Protein AF-A0A955YVK2-F1 (afdb_monomer)

Secondary structure (DSSP, 8-state):
-PPP--PPPHHHHHHHHHHSSHHHHHHHHHHHHHHHS--TTTHHHHHHHHHHHHHHHHHHHHHHTS--S---THHHHHHHHHHHHHHHHS-THHHH---HHHHHHHHHHGGGGGHHHHHHHHHHHHHHHT-HHHHHHHHHHHHHHHHHHHHHHHHHHHTTPPPS-TT-S---HHHHHHHHHHHHH-GGGGS--GGGG--

Foldseek 3Di:
DDDPPDDDDVVLVVVVVVCVDPVVVVVLVVLLVVQLDCPPPCNVVCLVVSLVSLVVNLVSLVVVVPCPPDDDVVSVVLSVLSVLLSVLSPCCCVPPVDDPVVNNVSSVSSCVNCVVVVPVVVVVVCVVCVPVVNVVVVVVVVVVLLVQLLVQLVVCVVVVPDDPDPPDPDDDSVNSSVVSSVCSVDPVVVDPPPVVPDD

pLDDT: mean 71.24, std 11.78, range [40.91, 95.06]

Solvent-accessible surface area (backbone atoms only — not comparable to full-atom values): 11846 Å² total; per-residue (Å²): 137,80,79,80,82,78,68,76,57,70,68,58,54,53,51,48,57,53,56,72,29,69,64,47,49,51,50,50,49,52,50,47,54,62,71,61,52,87,53,90,78,54,59,82,75,48,42,66,59,54,48,47,54,49,48,50,54,51,50,52,48,60,66,66,64,55,88,64,93,76,80,59,81,61,61,60,54,52,51,52,41,50,49,51,30,55,56,46,59,53,72,53,68,85,77,65,75,72,61,73,68,60,54,52,51,37,50,53,44,40,57,53,54,50,48,64,66,42,47,64,54,45,51,54,48,45,62,60,56,64,35,63,70,60,42,51,53,50,50,52,52,53,48,52,52,51,50,51,12,46,53,48,20,50,51,35,59,75,68,66,55,77,73,91,57,91,88,58,95,74,78,48,70,66,54,40,28,53,49,37,38,51,58,73,69,42,70,72,79,76,54,78,68,75,78,80,74,68,134

Mean predicted aligned error: 14.65 Å

Sequence (199 aa):
MGSPRTGPPPVLAHLGTLIEGRAFTMLLAGVVILSVLPLGGTETEFWPVFAGIFLFDVVIRFLTLRPRAERTGGDFAFLLIDLAALISFLPVDRWLGFGHAFFVVLRLTRLLVLARFAKDIAKDFYMVVTRREQVQQFALVSAAVAFLAFVSAVILAELGLRHPDPEDPSSDFWDRLWWAFRQLESADNLVPRLDDMNP

Radius of gyration: 26.41 Å; Cα contacts (8 Å, |Δi|>4): 84; chains: 1; bounding box: 90×44×63 Å

Nearest PDB structures (foldseek):
  7sip-assembly1_A  TM=5.182E-01  e=1.047E-01  Drosophila melanogaster
  7eeb-assembly1_B  TM=5.315E-01  e=1.571E-01  Mus musculus
  8vch-assembly1_D  TM=5.013E-01  e=1.829E-01  Rattus norvegicus
  7sx3-assembly1_A  TM=6.214E-01  e=1.794E+00  Homo sapiens
  7eeb-assembly1_C  TM=4.804E-01  e=5.584E-01  Mus musculus

Structure (mmCIF, N/CA/C/O backbone):
data_AF-A0A955YVK2-F1
#
_entry.id   AF-A0A955YVK2-F1
#
loop_
_atom_site.group_PDB
_atom_site.id
_atom_site.type_symbol
_atom_site.label_atom_id
_atom_site.label_alt_id
_atom_site.label_comp_id
_atom_site.label_asym_id
_atom_site.label_entity_id
_atom_site.label_seq_id
_atom_site.pdbx_PDB_ins_code
_atom_site.Cartn_x
_atom_site.Cartn_y
_atom_site.Cartn_z
_atom_site.occupancy
_atom_site.B_iso_or_equiv
_atom_site.auth_seq_id
_atom_site.auth_comp_id
_atom_site.auth_asym_id
_atom_site.auth_atom_id
_atom_site.pdbx_PDB_model_num
ATOM 1 N N . MET A 1 1 ? -49.540 -8.051 18.450 1.00 40.91 1 MET A N 1
ATOM 2 C CA . MET A 1 1 ? -48.419 -8.377 19.360 1.00 40.91 1 MET A CA 1
ATOM 3 C C . MET A 1 1 ? -47.119 -7.996 18.670 1.00 40.91 1 MET A C 1
ATOM 5 O O . MET A 1 1 ? -46.661 -8.729 17.808 1.00 40.91 1 MET A O 1
ATOM 9 N N . GLY A 1 2 ? -46.596 -6.799 18.946 1.00 48.84 2 GLY A N 1
ATOM 10 C CA . GLY A 1 2 ? -45.318 -6.342 18.398 1.00 48.84 2 GLY A CA 1
ATOM 11 C C . GLY A 1 2 ? -44.195 -6.721 19.354 1.00 48.84 2 GLY A C 1
ATOM 12 O O . GLY A 1 2 ? -44.206 -6.273 20.497 1.00 48.84 2 GLY A O 1
ATOM 13 N N . SER A 1 3 ? -43.260 -7.562 18.914 1.00 51.31 3 SER A N 1
ATOM 14 C CA . SER A 1 3 ? -42.062 -7.869 19.696 1.00 51.31 3 SER A CA 1
ATOM 15 C C . SER A 1 3 ? -41.287 -6.581 19.993 1.00 51.31 3 SER A C 1
ATOM 17 O O . SER A 1 3 ? -41.050 -5.796 19.067 1.00 51.31 3 SER A O 1
ATOM 19 N N . PRO A 1 4 ? -40.854 -6.350 21.244 1.00 54.06 4 PRO A N 1
ATOM 20 C CA . PRO A 1 4 ? -39.991 -5.225 21.554 1.00 54.06 4 PRO A CA 1
ATOM 21 C C . PRO A 1 4 ? -38.662 -5.436 20.825 1.00 54.06 4 PRO A C 1
ATOM 23 O O . PRO A 1 4 ? -37.949 -6.411 21.062 1.00 54.06 4 PRO A O 1
ATOM 26 N N . ARG A 1 5 ? -38.330 -4.525 19.904 1.00 53.78 5 ARG A N 1
ATOM 27 C CA . ARG A 1 5 ? -36.981 -4.412 19.346 1.00 53.78 5 ARG A CA 1
ATOM 28 C C . ARG A 1 5 ? -36.066 -3.987 20.489 1.00 53.78 5 ARG A C 1
ATOM 30 O O . ARG A 1 5 ? -35.925 -2.801 20.763 1.00 53.78 5 ARG A O 1
ATOM 37 N N . THR A 1 6 ? -35.493 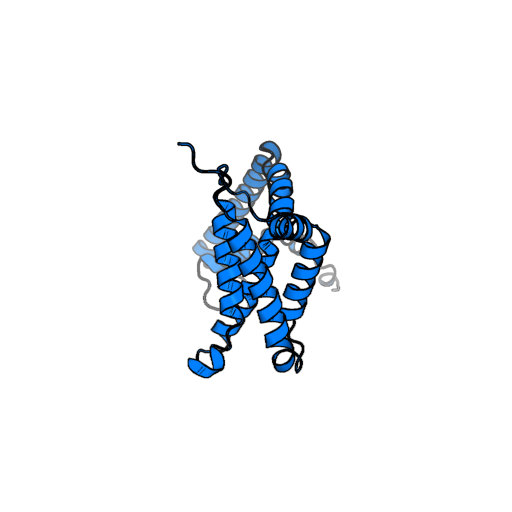-4.956 21.194 1.00 58.03 6 THR A N 1
ATOM 38 C CA . THR A 1 6 ? -34.478 -4.700 22.213 1.00 58.03 6 THR A CA 1
ATOM 39 C C . THR A 1 6 ? -33.269 -4.098 21.507 1.00 58.03 6 THR A C 1
ATOM 41 O O . THR A 1 6 ? -32.532 -4.801 20.809 1.00 58.03 6 THR A O 1
ATOM 44 N N . GLY A 1 7 ? -33.108 -2.780 21.637 1.00 55.16 7 GLY A N 1
ATOM 45 C CA . GLY A 1 7 ? -31.868 -2.103 21.282 1.00 55.16 7 GLY A CA 1
ATOM 46 C C . GLY A 1 7 ? -30.691 -2.729 22.038 1.00 55.16 7 GLY A C 1
ATOM 47 O O . GLY A 1 7 ? -30.901 -3.403 23.053 1.00 55.16 7 GLY A O 1
ATOM 48 N N . PRO A 1 8 ? -29.456 -2.568 21.541 1.00 53.84 8 PRO A N 1
ATOM 49 C CA . PRO A 1 8 ? -28.291 -3.058 22.260 1.00 53.84 8 PRO A CA 1
ATOM 50 C C . PRO A 1 8 ? -28.280 -2.472 23.685 1.00 53.84 8 PRO A C 1
ATOM 52 O O . PRO A 1 8 ? -28.651 -1.307 23.856 1.00 53.84 8 PRO A O 1
ATOM 55 N N . PRO A 1 9 ? -27.893 -3.251 24.713 1.00 65.50 9 PRO A N 1
ATOM 56 C CA . PRO A 1 9 ? -27.752 -2.739 26.070 1.00 65.50 9 PRO A CA 1
ATOM 57 C C . PRO A 1 9 ? -26.885 -1.467 26.082 1.00 65.50 9 PRO A C 1
ATOM 59 O O . PRO A 1 9 ? -25.924 -1.382 25.314 1.00 65.50 9 PRO A O 1
ATOM 62 N N . PRO A 1 10 ? -27.188 -0.486 26.951 1.00 67.44 10 PRO A N 1
ATOM 63 C CA . PRO A 1 10 ? -26.559 0.841 26.937 1.00 67.44 10 PRO A CA 1
ATOM 64 C C . PRO A 1 10 ? -25.027 0.790 27.043 1.00 67.44 10 PRO A C 1
ATOM 66 O O . PRO A 1 10 ? -24.332 1.626 26.473 1.00 67.44 10 PRO A O 1
ATOM 69 N N . VAL A 1 11 ? -24.496 -0.254 27.684 1.00 66.25 11 VAL A N 1
ATOM 70 C CA . VAL A 1 11 ? -23.056 -0.527 27.789 1.00 66.25 11 VAL A CA 1
ATOM 71 C C . VAL A 1 11 ? -22.418 -0.801 26.419 1.00 66.25 11 VAL A C 1
ATOM 73 O O . VAL A 1 11 ? -21.341 -0.288 26.133 1.00 66.25 11 VAL A O 1
ATOM 76 N N . LEU A 1 12 ? -23.092 -1.542 25.531 1.00 58.75 12 LEU A N 1
ATOM 77 C CA . LEU A 1 12 ? -22.599 -1.804 24.172 1.00 58.75 12 LEU A CA 1
ATOM 78 C C . LEU A 1 12 ? -22.663 -0.554 23.288 1.00 58.75 12 LEU A C 1
ATOM 80 O O . LEU A 1 12 ? -21.811 -0.379 22.422 1.00 58.75 12 LEU A O 1
ATOM 84 N N . ALA A 1 13 ? -23.636 0.330 23.521 1.00 61.19 13 ALA A N 1
ATOM 85 C CA . ALA A 1 13 ? -23.718 1.605 22.813 1.00 61.19 13 ALA A CA 1
ATOM 86 C C . ALA A 1 13 ? -22.566 2.547 23.209 1.00 61.19 13 ALA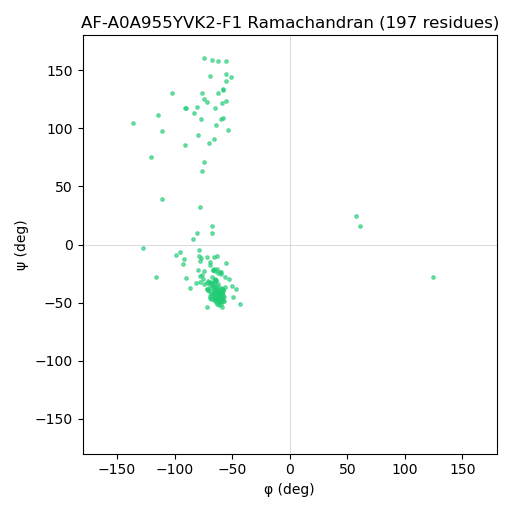 A C 1
ATOM 88 O O . ALA A 1 13 ? -21.940 3.135 22.333 1.00 61.19 13 ALA A O 1
ATOM 89 N N . HIS A 1 14 ? -22.229 2.634 24.502 1.00 64.25 14 HIS A N 1
ATOM 90 C CA . HIS A 1 14 ? -21.066 3.402 24.972 1.00 64.25 14 HIS A CA 1
ATOM 91 C C . HIS A 1 14 ? -19.730 2.832 24.475 1.00 64.25 14 HIS A C 1
ATOM 93 O O . HIS A 1 14 ? -18.854 3.588 24.052 1.00 64.25 14 HIS A O 1
ATOM 99 N N . LEU A 1 15 ? -19.578 1.504 24.467 1.00 59.66 15 LEU A N 1
ATOM 100 C CA . LEU A 1 15 ? -18.387 0.854 23.910 1.00 59.66 15 LEU A CA 1
ATOM 101 C C . LEU A 1 15 ? -18.256 1.094 22.400 1.00 59.66 15 LEU A C 1
ATOM 103 O O . LEU A 1 15 ? -17.157 1.369 21.926 1.00 59.66 15 LEU A O 1
ATOM 107 N N . GLY A 1 16 ? -19.370 1.075 21.661 1.00 58.81 16 GLY A N 1
ATOM 108 C CA . GLY A 1 16 ? -19.395 1.439 20.242 1.00 58.81 16 GLY A CA 1
ATOM 109 C C . GLY A 1 16 ? -18.901 2.867 19.999 1.00 58.81 16 GLY A C 1
ATOM 110 O O . GLY A 1 16 ? -18.018 3.071 19.171 1.00 58.81 16 GLY A O 1
ATOM 111 N N . THR A 1 17 ? -19.374 3.836 20.791 1.00 61.97 17 THR A N 1
ATOM 112 C CA . THR A 1 17 ? -18.938 5.239 20.666 1.00 61.97 17 THR A CA 1
ATOM 113 C C . THR A 1 17 ? -17.475 5.465 21.055 1.00 61.97 17 THR A C 1
ATOM 115 O O . THR A 1 17 ? -16.812 6.321 20.474 1.00 61.97 17 THR A O 1
ATOM 118 N N . LEU A 1 18 ? -16.939 4.694 22.010 1.00 61.41 18 LEU A N 1
ATOM 119 C CA . LEU A 1 18 ? -15.520 4.763 22.385 1.00 61.41 18 LEU A CA 1
ATOM 120 C C . LEU A 1 18 ? -14.608 4.226 21.272 1.00 61.41 18 LEU A C 1
ATOM 122 O O . LEU A 1 18 ? -13.530 4.772 21.044 1.00 61.41 18 LEU A O 1
ATOM 126 N N . ILE A 1 19 ? -15.056 3.194 20.555 1.00 60.12 19 ILE A N 1
ATOM 127 C CA . ILE A 1 19 ? -14.315 2.571 19.448 1.00 60.12 19 ILE A CA 1
ATOM 128 C C . ILE A 1 19 ? -14.397 3.392 18.161 1.00 60.12 19 ILE A C 1
ATOM 130 O O . ILE A 1 19 ? -13.425 3.450 17.411 1.00 60.12 19 ILE A O 1
ATOM 134 N N . GLU A 1 20 ? -15.510 4.088 17.925 1.00 62.97 20 GLU A N 1
ATOM 135 C CA . GLU A 1 20 ? -15.616 5.090 16.854 1.00 62.97 20 GLU A CA 1
ATOM 136 C C . GLU A 1 20 ? -14.708 6.312 17.093 1.00 62.97 20 GLU A C 1
ATOM 138 O O . GLU A 1 20 ? -14.481 7.118 16.189 1.00 62.97 20 GLU A O 1
ATOM 143 N N . GLY A 1 21 ? -14.127 6.437 18.290 1.00 65.56 21 GLY A N 1
ATOM 144 C CA . GLY A 1 21 ? -13.172 7.478 18.624 1.00 65.56 21 GLY A CA 1
ATOM 145 C C . GLY A 1 21 ? -11.893 7.409 17.784 1.00 65.56 21 GLY A C 1
ATOM 146 O O . GLY A 1 21 ? -11.193 6.392 17.724 1.00 65.56 21 GLY A O 1
ATOM 147 N N . ARG A 1 22 ? -11.505 8.559 17.218 1.00 65.81 22 ARG A N 1
ATOM 148 C CA . ARG A 1 22 ? -10.228 8.753 16.502 1.00 65.81 22 ARG A CA 1
ATOM 149 C C . ARG A 1 22 ? -9.012 8.326 17.340 1.00 65.81 22 ARG A C 1
ATOM 151 O O . ARG A 1 22 ? -8.025 7.859 16.784 1.00 65.81 22 ARG A O 1
ATOM 158 N N . ALA A 1 23 ? -9.109 8.427 18.667 1.00 71.56 23 ALA A N 1
ATOM 159 C CA . ALA A 1 23 ? -8.077 8.006 19.614 1.00 71.56 23 ALA A CA 1
ATOM 160 C C . ALA A 1 23 ? -7.890 6.479 19.677 1.00 71.56 23 ALA A C 1
ATOM 162 O O . ALA A 1 23 ? -6.759 6.009 19.607 1.00 71.56 23 ALA A O 1
ATOM 163 N N . PHE A 1 24 ? -8.977 5.701 19.756 1.00 71.06 24 PHE A N 1
ATOM 164 C CA . PHE A 1 24 ? -8.905 4.233 19.736 1.00 71.06 24 PHE A CA 1
ATOM 165 C C . PHE A 1 24 ? -8.340 3.737 18.405 1.00 71.06 24 PHE A C 1
ATOM 167 O O . PHE A 1 24 ? -7.482 2.862 18.355 1.00 71.06 24 PHE A O 1
ATOM 174 N N . THR A 1 25 ? -8.769 4.391 17.329 1.00 70.44 25 THR A N 1
ATOM 175 C CA . THR A 1 25 ? -8.268 4.173 15.976 1.00 70.44 25 THR A CA 1
ATOM 176 C C . THR A 1 25 ? -6.750 4.433 15.931 1.00 70.44 25 THR A C 1
ATOM 178 O O . THR A 1 25 ? -5.987 3.535 15.591 1.00 70.44 25 THR A O 1
ATOM 181 N N . MET A 1 26 ? -6.253 5.593 16.376 1.00 75.06 26 MET A N 1
ATOM 182 C CA . MET A 1 26 ? -4.803 5.869 16.446 1.00 75.06 26 MET A CA 1
ATOM 183 C C . MET A 1 26 ? -4.024 4.871 17.315 1.00 75.06 26 MET A C 1
ATOM 185 O O . MET A 1 26 ? -2.924 4.468 16.940 1.00 75.06 26 MET A O 1
ATOM 189 N N . LEU A 1 27 ? -4.595 4.446 18.445 1.00 80.06 27 LEU A N 1
ATOM 190 C CA . LEU A 1 27 ? -3.993 3.437 19.316 1.00 80.06 27 LEU A CA 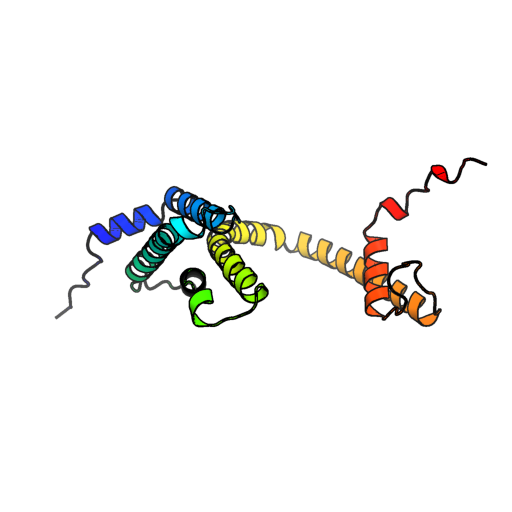1
ATOM 191 C C . LEU A 1 27 ? -3.859 2.097 18.585 1.00 80.06 27 LEU A C 1
ATOM 193 O O . LEU A 1 27 ? -2.781 1.509 18.594 1.00 80.06 27 LEU A O 1
ATOM 197 N N . LEU A 1 28 ? -4.913 1.652 17.895 1.00 74.62 28 LEU A N 1
ATOM 198 C CA . LEU A 1 28 ? -4.893 0.428 17.097 1.00 74.62 28 LEU A CA 1
ATOM 199 C C . LEU A 1 28 ? -3.839 0.509 15.986 1.00 74.62 28 LEU A C 1
ATOM 201 O O . LEU A 1 28 ? -3.072 -0.433 15.823 1.00 74.62 28 LEU A O 1
ATOM 205 N N . ALA A 1 29 ? -3.739 1.636 15.271 1.00 76.69 29 ALA A N 1
ATOM 206 C CA . ALA A 1 29 ? -2.686 1.840 14.272 1.00 76.69 29 ALA A CA 1
ATOM 207 C C . ALA A 1 29 ? -1.283 1.739 14.882 1.00 76.69 29 ALA A C 1
ATOM 209 O O . ALA A 1 29 ? -0.429 1.049 14.329 1.00 76.69 29 ALA A O 1
ATOM 210 N N . GLY A 1 30 ? -1.054 2.379 16.033 1.00 80.38 30 GLY A N 1
ATOM 211 C CA . GLY A 1 30 ? 0.212 2.278 16.759 1.00 80.38 30 GLY A CA 1
ATOM 212 C C . GLY A 1 30 ? 0.544 0.835 17.139 1.00 80.38 30 GLY A C 1
ATOM 213 O O . GLY A 1 30 ? 1.669 0.387 16.934 1.00 80.38 30 GLY A O 1
ATOM 214 N N . VAL A 1 31 ? -0.454 0.079 17.603 1.00 79.56 31 VAL A N 1
ATOM 215 C CA . VAL A 1 31 ? -0.326 -1.350 17.919 1.00 79.56 31 VAL A CA 1
ATOM 216 C C . VAL A 1 31 ? -0.014 -2.184 16.673 1.00 79.56 31 VAL A C 1
ATOM 218 O O . VAL A 1 31 ? 0.861 -3.044 16.731 1.00 79.56 31 VAL A O 1
ATOM 221 N N . VAL A 1 32 ? -0.671 -1.925 15.535 1.00 76.25 32 VAL A N 1
ATOM 222 C CA . VAL A 1 32 ? -0.391 -2.619 14.265 1.00 76.25 32 VAL A CA 1
ATOM 223 C C . VAL A 1 32 ? 1.050 -2.371 13.825 1.00 76.25 32 VAL A C 1
ATOM 225 O O . VAL A 1 32 ? 1.766 -3.318 13.512 1.00 76.25 32 VAL A O 1
ATOM 228 N N . ILE A 1 33 ? 1.488 -1.108 13.827 1.00 78.00 33 ILE A N 1
ATOM 229 C CA . ILE A 1 33 ? 2.845 -0.714 13.426 1.00 78.00 33 ILE A CA 1
ATOM 230 C C . ILE A 1 33 ? 3.874 -1.399 14.326 1.00 78.00 33 ILE A C 1
ATOM 232 O O . ILE A 1 33 ? 4.80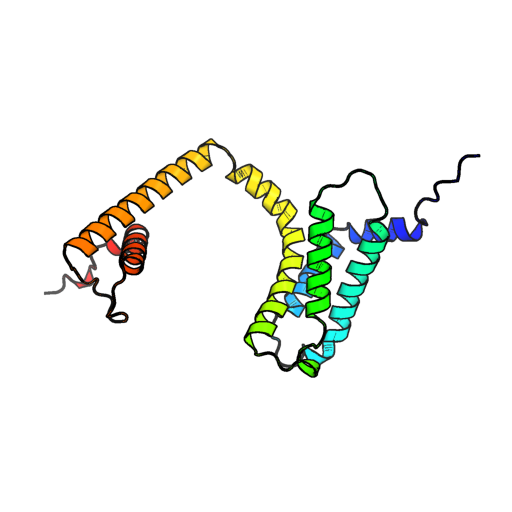7 -2.035 13.833 1.00 78.00 33 ILE A O 1
ATOM 236 N N . LEU A 1 34 ? 3.667 -1.329 15.642 1.00 76.94 34 LEU A N 1
ATOM 237 C CA . LEU A 1 34 ? 4.552 -1.948 16.622 1.00 76.94 34 LEU A CA 1
ATOM 238 C C . LEU A 1 34 ? 4.556 -3.482 16.513 1.00 76.94 34 LEU A C 1
ATOM 240 O O . LEU A 1 34 ? 5.583 -4.106 16.748 1.00 76.94 34 LEU A O 1
ATOM 244 N N . SER A 1 35 ? 3.446 -4.087 16.084 1.00 71.44 35 SER A N 1
ATOM 245 C CA . SER A 1 35 ? 3.348 -5.526 15.829 1.00 71.44 35 SER A CA 1
ATOM 246 C C . SER A 1 35 ? 4.053 -5.988 14.545 1.00 71.44 35 SER A C 1
ATOM 248 O O . SER A 1 35 ? 4.327 -7.186 14.418 1.00 71.44 35 SER A O 1
ATOM 250 N N . VAL A 1 36 ? 4.280 -5.104 13.571 1.00 71.38 36 VAL A N 1
ATOM 251 C CA . VAL A 1 36 ? 4.946 -5.439 12.297 1.00 71.38 36 VAL A CA 1
ATOM 252 C C . VAL A 1 36 ? 6.460 -5.244 12.387 1.00 71.38 36 VAL A C 1
ATOM 254 O O . VAL A 1 36 ? 7.207 -5.944 11.697 1.00 71.38 36 VAL A O 1
ATOM 257 N N . LEU A 1 37 ? 6.910 -4.321 13.239 1.00 72.88 37 LEU A N 1
ATOM 258 C CA . LEU A 1 37 ? 8.320 -4.020 13.460 1.00 72.88 37 LEU A CA 1
ATOM 259 C C . LEU A 1 37 ? 9.090 -5.266 13.944 1.00 72.88 37 LEU A C 1
ATOM 261 O O . LEU A 1 37 ? 8.754 -5.799 15.002 1.00 72.88 37 LEU A O 1
ATOM 265 N N . PRO A 1 38 ? 10.142 -5.704 13.218 1.00 66.25 38 PRO A N 1
ATOM 266 C CA . PRO A 1 38 ? 10.998 -6.815 13.621 1.00 66.25 38 PRO A CA 1
ATOM 267 C C . PRO A 1 38 ? 11.929 -6.390 14.762 1.00 66.25 38 PRO A C 1
ATOM 269 O O . PRO A 1 38 ? 13.133 -6.210 14.588 1.00 66.25 38 PRO A O 1
ATOM 272 N N . LEU A 1 39 ? 11.359 -6.190 15.949 1.00 64.69 39 LEU A N 1
ATOM 273 C CA . LEU A 1 39 ? 12.104 -5.946 17.176 1.00 64.69 39 LEU A CA 1
ATOM 274 C C . LEU A 1 39 ? 12.604 -7.303 17.675 1.00 64.69 39 LEU A C 1
ATOM 276 O O . LEU A 1 39 ? 11.872 -8.060 18.314 1.00 64.69 39 LEU A O 1
ATOM 280 N N . GLY A 1 40 ? 13.836 -7.648 17.298 1.00 53.28 40 GLY A N 1
ATOM 281 C CA . GLY A 1 40 ? 14.469 -8.923 17.634 1.00 53.28 40 GLY A CA 1
ATOM 282 C C . GLY A 1 40 ? 14.441 -9.198 19.141 1.00 53.28 40 GLY A C 1
ATOM 283 O O . GLY A 1 40 ? 15.271 -8.676 19.878 1.00 53.28 40 GLY A O 1
ATOM 284 N N . GLY A 1 41 ? 13.479 -10.012 19.586 1.00 57.91 41 GLY A N 1
ATOM 285 C CA . GLY A 1 41 ? 13.339 -10.478 20.971 1.00 57.91 41 GLY A CA 1
ATOM 286 C C . GLY A 1 41 ? 11.986 -10.199 21.639 1.00 57.91 41 GLY A C 1
ATOM 287 O O . GLY A 1 41 ? 11.574 -10.987 22.481 1.00 57.91 41 GLY A O 1
ATOM 288 N N . THR A 1 42 ? 11.248 -9.155 21.249 1.00 54.38 42 THR A N 1
ATOM 289 C CA . THR A 1 42 ? 9.964 -8.789 21.892 1.00 54.38 42 THR A CA 1
ATOM 290 C C . THR A 1 42 ? 8.735 -9.407 21.224 1.00 54.38 42 THR A C 1
ATOM 292 O O . THR A 1 42 ? 7.669 -9.475 21.836 1.00 54.38 42 THR A O 1
ATOM 295 N N . GLU A 1 43 ? 8.860 -9.906 19.992 1.00 55.97 43 GLU A N 1
ATOM 296 C CA . GLU A 1 43 ? 7.728 -10.487 19.256 1.00 55.97 43 GLU A CA 1
ATOM 297 C C . GLU A 1 43 ? 7.113 -11.694 19.976 1.00 55.97 43 GLU A C 1
ATOM 299 O O . GLU A 1 43 ? 5.894 -11.809 20.027 1.00 55.97 43 GLU A O 1
ATOM 304 N N . THR A 1 44 ? 7.924 -12.568 20.575 1.00 60.28 44 THR A N 1
ATOM 305 C CA . THR A 1 44 ? 7.438 -13.810 21.200 1.00 60.28 44 THR A CA 1
ATOM 306 C C . THR A 1 44 ? 6.749 -13.573 22.546 1.00 60.28 44 THR A C 1
ATOM 308 O O . THR A 1 44 ? 5.851 -14.329 22.913 1.00 60.28 44 THR A O 1
ATOM 311 N N . GLU A 1 45 ? 7.155 -12.534 23.279 1.00 67.69 45 GLU A N 1
ATOM 312 C CA . GLU A 1 45 ? 6.660 -12.237 24.629 1.00 67.69 45 GLU A CA 1
ATOM 313 C C . GLU A 1 45 ? 5.380 -11.388 24.601 1.00 67.69 45 GLU A C 1
ATOM 315 O O . GLU A 1 45 ? 4.443 -11.647 25.356 1.00 67.69 45 GLU A O 1
ATOM 320 N N . PHE A 1 46 ? 5.284 -10.432 23.668 1.00 69.75 46 PHE A N 1
ATOM 321 C CA . PHE A 1 46 ? 4.124 -9.537 23.543 1.00 69.75 46 PHE A CA 1
ATOM 322 C C . PHE A 1 46 ? 3.077 -10.000 22.525 1.00 69.75 46 PHE A C 1
ATOM 324 O O . PHE A 1 46 ? 1.977 -9.444 22.475 1.00 69.75 46 PHE A O 1
ATOM 331 N N . TRP A 1 47 ? 3.364 -11.060 21.765 1.00 69.94 47 TRP A N 1
ATOM 332 C CA . TRP A 1 47 ? 2.408 -11.700 20.863 1.00 69.94 47 TRP A CA 1
ATOM 333 C C . TRP A 1 47 ? 0.986 -11.894 21.440 1.00 69.94 47 TRP A C 1
ATOM 335 O O . TRP A 1 47 ? 0.030 -11.474 20.779 1.00 69.94 47 TRP A O 1
ATOM 345 N N . PRO A 1 48 ? 0.793 -12.475 22.647 1.00 75.00 48 PRO A N 1
ATOM 346 C CA . PRO A 1 48 ? -0.551 -12.723 23.167 1.00 75.00 48 PRO A CA 1
ATOM 347 C C . PRO A 1 48 ? -1.301 -11.426 23.490 1.00 75.00 48 PRO A C 1
ATOM 349 O O . PRO A 1 48 ? -2.526 -11.384 23.388 1.00 75.00 48 PRO A O 1
ATOM 352 N N . VAL A 1 49 ? -0.579 -10.353 23.830 1.00 77.12 49 VAL A N 1
ATOM 353 C CA . VAL A 1 49 ? -1.166 -9.033 24.092 1.00 77.12 49 VAL A CA 1
ATOM 354 C C . VAL A 1 49 ? -1.711 -8.440 22.794 1.00 77.12 49 VAL A C 1
ATOM 356 O O . VAL A 1 49 ? -2.861 -8.005 22.761 1.00 77.12 49 VAL A O 1
ATOM 359 N N . PHE A 1 50 ? -0.938 -8.486 21.704 1.00 74.06 50 PHE A N 1
ATOM 360 C CA . PHE A 1 50 ? -1.400 -8.013 20.395 1.00 74.06 50 PHE A CA 1
ATOM 361 C C . PHE A 1 50 ? -2.587 -8.822 19.881 1.00 74.06 50 PHE A C 1
ATOM 363 O O . PHE A 1 50 ? -3.592 -8.238 19.478 1.00 74.06 50 PHE A O 1
ATOM 370 N N . ALA A 1 51 ? -2.508 -10.152 19.966 1.00 74.94 51 ALA A N 1
ATOM 371 C CA . ALA A 1 51 ? -3.608 -11.030 19.587 1.00 74.94 51 ALA A CA 1
ATOM 372 C C . ALA A 1 51 ? -4.875 -10.737 20.410 1.00 74.94 51 ALA A C 1
ATOM 374 O O . ALA A 1 51 ? -5.967 -10.691 19.850 1.00 74.94 51 ALA A O 1
ATOM 375 N N . GLY A 1 52 ? -4.737 -10.477 21.715 1.00 77.88 52 GLY A N 1
ATOM 376 C CA . GLY A 1 52 ? -5.847 -10.109 22.593 1.00 77.88 52 GLY A CA 1
ATOM 377 C C . GLY A 1 52 ? -6.501 -8.778 22.217 1.00 77.88 52 GLY A C 1
ATOM 378 O O . GLY A 1 52 ? -7.726 -8.705 22.138 1.00 77.88 52 GLY A O 1
ATOM 379 N N . ILE A 1 53 ? -5.704 -7.744 21.926 1.00 75.50 53 ILE A N 1
ATOM 380 C CA . ILE A 1 53 ? -6.207 -6.428 21.491 1.00 75.50 53 ILE A CA 1
ATOM 381 C C . ILE A 1 53 ? -6.962 -6.551 20.161 1.00 75.50 53 ILE A C 1
ATOM 383 O O . ILE A 1 53 ? -8.066 -6.024 20.028 1.00 75.50 53 ILE A O 1
ATOM 387 N N . PHE A 1 54 ? -6.402 -7.285 19.199 1.00 74.19 54 PHE A N 1
ATOM 388 C CA . PHE A 1 54 ? -7.041 -7.524 17.905 1.00 74.19 54 PHE A CA 1
ATOM 389 C C . PHE A 1 54 ? -8.313 -8.362 18.016 1.00 74.19 54 PHE A C 1
ATOM 391 O O . PHE A 1 54 ? -9.323 -8.032 17.399 1.00 74.19 54 PHE A O 1
ATOM 398 N N . LEU A 1 55 ? -8.295 -9.421 18.828 1.00 79.75 55 LEU A N 1
ATOM 399 C CA . LEU A 1 55 ? -9.478 -10.234 19.095 1.00 79.75 55 LEU A CA 1
ATOM 400 C C . LEU A 1 55 ? -10.586 -9.385 19.720 1.00 79.75 55 LEU A C 1
ATOM 402 O O . LEU A 1 55 ? -11.742 -9.494 19.324 1.00 79.75 55 LEU A O 1
ATOM 406 N N . PHE A 1 56 ? -10.235 -8.526 20.674 1.00 77.06 56 PHE A N 1
ATOM 407 C CA . PHE A 1 56 ? -11.179 -7.623 21.315 1.00 77.06 56 PHE A CA 1
ATOM 408 C C . PHE A 1 56 ? -11.790 -6.627 20.318 1.00 77.06 56 PHE A C 1
ATOM 410 O O . PHE A 1 56 ? -13.011 -6.473 20.304 1.00 77.06 56 PHE A O 1
ATOM 417 N N . ASP A 1 57 ? -10.985 -6.014 19.440 1.00 74.25 57 ASP A N 1
ATOM 418 C CA . ASP A 1 57 ? -11.483 -5.135 18.368 1.00 74.25 57 ASP A CA 1
ATOM 419 C C . ASP A 1 57 ? -12.436 -5.883 17.418 1.00 74.25 57 ASP A C 1
ATOM 421 O O . ASP A 1 57 ? -13.554 -5.418 17.179 1.00 74.25 57 ASP A O 1
ATOM 425 N N . VAL A 1 58 ? -12.061 -7.084 16.959 1.00 74.12 58 VAL A N 1
ATOM 426 C CA . VAL A 1 58 ? -12.901 -7.933 16.093 1.00 74.12 58 VAL A CA 1
ATOM 427 C C . VAL A 1 58 ? -14.214 -8.307 16.778 1.00 74.12 58 VAL A C 1
ATOM 429 O O . VAL A 1 58 ? -15.277 -8.197 16.167 1.00 74.12 58 VAL A O 1
ATOM 432 N N . VAL A 1 59 ? -14.170 -8.735 18.043 1.00 78.19 59 VAL A N 1
ATOM 433 C CA . VAL A 1 59 ? -15.356 -9.162 18.798 1.00 78.19 59 VAL A CA 1
ATOM 434 C C . VAL A 1 59 ? -16.295 -7.991 19.031 1.00 78.19 59 VAL A C 1
ATOM 436 O O . VAL A 1 59 ? -17.494 -8.131 18.789 1.00 78.19 59 VAL A O 1
ATOM 439 N N . ILE A 1 60 ? -15.791 -6.829 19.460 1.00 70.94 60 ILE A N 1
ATOM 440 C CA . ILE A 1 60 ? -16.678 -5.683 19.654 1.00 70.94 60 ILE A CA 1
ATOM 441 C C . ILE A 1 60 ? -17.281 -5.251 18.326 1.00 70.94 60 ILE A C 1
ATOM 443 O O . ILE A 1 60 ? -18.492 -5.051 18.279 1.00 70.94 60 ILE A O 1
ATOM 447 N N . ARG A 1 61 ? -16.496 -5.179 17.244 1.00 69.50 61 ARG A N 1
ATOM 448 C CA . ARG A 1 61 ? -17.036 -4.876 15.912 1.00 69.50 61 ARG A CA 1
ATOM 449 C C . ARG A 1 61 ? -18.112 -5.865 15.509 1.00 69.50 61 ARG A C 1
ATOM 451 O O . ARG A 1 61 ? -19.194 -5.452 15.115 1.00 69.50 61 ARG A O 1
ATOM 458 N N . PHE A 1 62 ? -17.859 -7.161 15.646 1.00 73.38 62 PHE A N 1
ATOM 459 C CA . PHE A 1 62 ? -18.837 -8.195 15.328 1.00 73.38 62 PHE A CA 1
ATOM 460 C C . PHE A 1 62 ? -20.137 -8.035 16.137 1.00 73.38 62 PHE A C 1
ATOM 462 O O . PHE A 1 62 ? -21.232 -8.210 15.600 1.00 73.38 62 PHE A O 1
ATOM 469 N N . LEU A 1 63 ? -20.036 -7.647 17.412 1.00 71.25 63 LEU A N 1
ATOM 470 C CA . LEU A 1 63 ? -21.188 -7.394 18.281 1.00 71.25 63 LEU A CA 1
ATOM 471 C C . LEU A 1 63 ? -21.918 -6.078 17.957 1.00 71.25 63 LEU A C 1
ATOM 473 O O . LEU A 1 63 ? -23.145 -6.023 18.084 1.00 71.25 63 LEU A O 1
ATOM 477 N N . THR A 1 64 ? -21.205 -5.032 17.527 1.00 66.38 64 THR A N 1
ATOM 478 C CA . THR A 1 64 ? -21.795 -3.750 17.102 1.00 66.38 64 THR A CA 1
ATOM 479 C C . THR A 1 64 ? -22.354 -3.800 15.679 1.00 66.38 64 THR A C 1
ATOM 481 O O . THR A 1 64 ? -23.291 -3.066 15.377 1.00 66.38 64 THR A O 1
ATOM 484 N N . LEU A 1 65 ? -21.897 -4.742 14.847 1.00 64.88 65 LEU A N 1
ATOM 485 C CA . LEU A 1 65 ? -22.366 -5.036 13.483 1.00 64.88 65 LEU A CA 1
ATOM 486 C C . LEU A 1 65 ? -23.796 -5.609 13.394 1.00 64.88 65 LEU A C 1
ATOM 488 O O . LEU A 1 65 ? -24.234 -6.036 12.320 1.00 64.88 65 LEU A O 1
ATOM 492 N N . ARG A 1 66 ? -24.569 -5.608 14.489 1.00 56.22 66 ARG A N 1
ATOM 493 C CA . ARG A 1 66 ? -26.003 -5.938 14.444 1.00 56.22 66 ARG A CA 1
ATOM 494 C C . ARG A 1 66 ? -26.741 -5.033 13.443 1.00 56.22 66 ARG A C 1
ATOM 496 O O . ARG A 1 66 ? -26.368 -3.877 13.271 1.00 56.22 66 ARG A O 1
ATOM 503 N N . PRO A 1 67 ? -27.791 -5.550 12.775 1.00 50.38 67 PRO A N 1
ATOM 504 C CA . PRO A 1 67 ? -28.232 -5.088 11.462 1.00 50.38 67 PRO A CA 1
ATOM 505 C C . PRO A 1 67 ? -28.850 -3.691 11.530 1.00 50.38 67 PRO A C 1
ATOM 507 O O . PRO A 1 67 ? -30.064 -3.529 11.654 1.00 50.38 67 PRO A O 1
ATOM 510 N N . ARG A 1 68 ? -28.008 -2.663 11.427 1.00 47.62 68 ARG A N 1
ATOM 511 C CA . ARG A 1 68 ? -28.434 -1.319 11.059 1.00 47.62 68 ARG A CA 1
ATOM 512 C C . ARG A 1 68 ? -28.565 -1.324 9.538 1.00 47.62 68 ARG A C 1
ATOM 514 O O . ARG A 1 68 ? -27.629 -1.668 8.826 1.00 47.62 68 ARG A O 1
ATOM 521 N N . ALA A 1 69 ? -29.779 -1.075 9.064 1.00 44.84 69 ALA A N 1
ATOM 522 C CA . ALA A 1 69 ? -30.287 -1.395 7.730 1.00 44.84 69 ALA A CA 1
ATOM 523 C C . ALA A 1 69 ? -29.657 -0.619 6.550 1.00 44.84 69 ALA A C 1
ATOM 525 O O . ALA A 1 69 ? -30.193 -0.652 5.449 1.00 44.84 69 ALA A O 1
ATOM 526 N N . GLU A 1 70 ? -28.515 0.034 6.743 1.00 46.75 70 GLU A N 1
ATOM 527 C CA . GLU A 1 70 ? -27.823 0.823 5.723 1.00 46.75 70 GLU A CA 1
ATOM 528 C C . GLU A 1 70 ? -26.427 0.240 5.517 1.00 46.75 70 GLU A C 1
ATOM 530 O O . GLU A 1 70 ? -25.418 0.719 6.024 1.00 46.75 70 GLU A O 1
ATOM 535 N N . ARG A 1 71 ? -26.394 -0.898 4.823 1.00 53.00 71 ARG A N 1
ATOM 536 C CA . ARG A 1 71 ? -25.155 -1.590 4.474 1.00 53.00 71 ARG A CA 1
ATOM 537 C C . ARG A 1 71 ? -24.438 -0.846 3.357 1.00 53.00 71 ARG A C 1
ATOM 539 O O . ARG A 1 71 ? -24.970 -0.729 2.256 1.00 53.00 71 ARG A O 1
ATOM 546 N N . THR A 1 72 ? -23.180 -0.496 3.595 1.00 56.09 72 THR A N 1
ATOM 547 C CA . THR A 1 72 ? -22.214 -0.247 2.520 1.00 56.09 72 THR A CA 1
ATOM 548 C C . THR A 1 72 ? -21.324 -1.487 2.426 1.00 56.09 72 THR A C 1
ATOM 550 O O . THR A 1 72 ? -20.815 -1.947 3.444 1.00 56.09 72 THR A O 1
ATOM 553 N N . GLY A 1 73 ? -21.121 -2.061 1.234 1.00 59.31 73 GLY A N 1
ATOM 554 C CA . GLY A 1 73 ? -20.359 -3.315 1.058 1.00 59.31 73 GLY A CA 1
ATOM 555 C C . GLY A 1 73 ? -18.930 -3.310 1.634 1.00 59.31 73 GLY A C 1
ATOM 556 O O . GLY A 1 73 ? -18.355 -4.372 1.859 1.00 59.31 73 GLY A O 1
ATOM 557 N N . GLY A 1 74 ? -18.376 -2.132 1.936 1.00 64.06 74 GLY A N 1
ATOM 558 C CA . GLY A 1 74 ? -17.066 -1.983 2.568 1.00 64.06 74 GLY A CA 1
ATOM 559 C C . GLY A 1 74 ? -16.970 -2.567 3.981 1.00 64.06 74 GLY A C 1
ATOM 560 O O . GLY A 1 74 ? -15.911 -3.071 4.335 1.00 64.06 74 GLY A O 1
ATOM 561 N N . ASP A 1 75 ? -18.044 -2.570 4.774 1.00 67.94 75 ASP A N 1
ATOM 562 C CA . ASP A 1 75 ? -17.962 -2.979 6.189 1.00 67.94 75 ASP A CA 1
ATOM 563 C C . ASP A 1 75 ? -17.669 -4.478 6.345 1.00 67.94 75 ASP A C 1
ATOM 565 O O . ASP A 1 75 ? -16.940 -4.894 7.245 1.00 67.94 75 ASP A O 1
ATOM 569 N N . PHE A 1 76 ? -18.174 -5.292 5.415 1.00 69.38 76 PHE A N 1
ATOM 570 C CA . PHE A 1 76 ? -17.879 -6.723 5.367 1.00 69.38 76 PHE A CA 1
ATOM 571 C C . PHE A 1 76 ? -16.439 -7.001 4.915 1.00 69.38 76 PHE A C 1
ATOM 573 O O . PHE A 1 76 ? -15.781 -7.881 5.465 1.00 69.38 76 PHE A O 1
ATOM 580 N N . ALA A 1 77 ? -15.926 -6.226 3.954 1.00 71.38 77 ALA A N 1
ATOM 581 C CA . ALA A 1 77 ? -14.542 -6.348 3.502 1.00 71.38 77 ALA A CA 1
ATOM 582 C C . ALA A 1 77 ? -13.548 -6.015 4.627 1.00 71.38 77 ALA A C 1
ATOM 584 O O . ALA A 1 77 ? -12.573 -6.739 4.808 1.00 71.38 77 ALA A O 1
ATOM 585 N N . PHE A 1 78 ? -13.822 -4.984 5.436 1.00 70.38 78 PHE A N 1
ATOM 586 C CA . PHE A 1 78 ? -12.991 -4.672 6.604 1.00 70.38 78 PHE A CA 1
ATOM 587 C C . PHE A 1 78 ? -13.024 -5.777 7.659 1.00 70.38 78 PHE A C 1
ATOM 589 O O . PHE A 1 78 ? -11.980 -6.108 8.207 1.00 70.38 78 PHE A O 1
ATOM 596 N N . LEU A 1 79 ? -14.180 -6.406 7.887 1.00 70.50 79 LEU A N 1
ATOM 597 C CA . LEU A 1 79 ? -14.270 -7.547 8.798 1.00 70.50 79 LEU A CA 1
ATOM 598 C C . LEU A 1 79 ? -13.431 -8.740 8.314 1.00 70.50 79 LEU A C 1
ATOM 600 O O . LEU A 1 79 ? -12.769 -9.392 9.117 1.00 70.50 79 LEU A O 1
ATOM 604 N N . LEU A 1 80 ? -13.437 -9.020 7.007 1.00 75.75 80 LEU A N 1
ATOM 605 C CA . LEU A 1 80 ? -12.586 -10.061 6.423 1.00 75.75 80 LEU A CA 1
ATOM 606 C C . LEU A 1 80 ? -11.098 -9.740 6.592 1.00 75.75 80 LEU A C 1
ATOM 608 O O . LEU A 1 80 ? -10.321 -10.638 6.905 1.00 75.75 80 LEU A O 1
ATOM 612 N N . ILE A 1 81 ? -10.708 -8.474 6.420 1.00 74.06 81 ILE A N 1
ATOM 613 C CA . ILE A 1 81 ? -9.331 -8.016 6.639 1.00 74.06 81 ILE A CA 1
ATOM 614 C C . ILE A 1 81 ? -8.932 -8.178 8.112 1.00 74.06 81 ILE A C 1
ATOM 616 O O . ILE A 1 81 ? -7.865 -8.722 8.388 1.00 74.06 81 ILE A O 1
ATOM 620 N N . ASP A 1 82 ? -9.788 -7.770 9.053 1.00 72.50 82 ASP A N 1
ATOM 621 C CA . ASP A 1 82 ? -9.514 -7.906 10.487 1.00 72.50 82 ASP A CA 1
ATOM 622 C C . ASP A 1 82 ? -9.414 -9.390 10.893 1.00 72.50 82 ASP A C 1
ATOM 624 O O . ASP A 1 82 ? -8.536 -9.775 11.666 1.00 72.50 82 ASP A O 1
ATOM 628 N N . LEU A 1 83 ? -10.266 -10.252 10.324 1.00 74.19 83 LEU A N 1
ATOM 629 C CA . LEU A 1 83 ? -10.214 -11.697 10.545 1.00 74.19 83 LEU A CA 1
ATOM 630 C C . LEU A 1 83 ? -8.928 -12.310 9.973 1.00 74.19 83 LEU A C 1
ATOM 632 O O . LEU A 1 83 ? -8.292 -13.129 10.633 1.00 74.19 83 LEU A O 1
ATOM 636 N N . ALA A 1 84 ? -8.515 -11.898 8.772 1.00 73.44 84 ALA A N 1
ATOM 637 C CA . ALA A 1 84 ? -7.256 -12.329 8.170 1.00 73.44 84 ALA A CA 1
ATOM 638 C C . ALA A 1 84 ? -6.048 -11.886 9.013 1.00 73.44 84 ALA A C 1
ATOM 640 O O . ALA A 1 84 ? -5.132 -12.678 9.241 1.00 73.44 84 ALA A O 1
ATOM 641 N N . ALA A 1 85 ? -6.073 -10.661 9.545 1.00 71.88 85 ALA A N 1
ATOM 642 C CA . ALA A 1 85 ? -5.050 -10.162 10.457 1.00 71.88 85 ALA A CA 1
ATOM 643 C C . ALA A 1 85 ? -5.012 -10.961 11.770 1.00 71.88 85 ALA A C 1
ATOM 645 O O . ALA A 1 85 ? -3.930 -11.321 12.232 1.00 71.88 85 ALA A O 1
ATOM 646 N N . LEU A 1 86 ? -6.171 -11.312 12.338 1.00 71.69 86 LEU A N 1
ATOM 647 C CA . LEU A 1 86 ? -6.264 -12.163 13.527 1.00 71.69 86 LEU A CA 1
ATOM 648 C C . LEU A 1 86 ? -5.683 -13.563 13.271 1.00 71.69 86 LEU A C 1
ATOM 650 O O . LEU A 1 86 ? -4.917 -14.075 14.086 1.00 71.69 86 LEU A O 1
ATOM 654 N N . ILE A 1 87 ? -5.989 -14.163 12.118 1.00 72.06 87 ILE A N 1
ATOM 655 C CA . ILE A 1 87 ? -5.425 -15.458 11.708 1.00 72.06 87 ILE A CA 1
ATOM 656 C C . ILE A 1 87 ? -3.904 -15.350 11.512 1.00 72.06 87 ILE A C 1
ATOM 658 O O . ILE A 1 87 ? -3.178 -16.266 11.889 1.00 72.06 87 ILE A O 1
ATOM 662 N N . SER A 1 88 ? -3.404 -14.218 11.008 1.00 68.38 88 SER A N 1
ATOM 663 C CA . SER A 1 88 ? -1.966 -13.923 10.890 1.00 68.38 88 SER A CA 1
ATOM 664 C C . SER A 1 88 ? -1.240 -13.850 12.241 1.00 68.38 88 SER A C 1
ATOM 666 O O . SER A 1 88 ? -0.017 -14.017 12.301 1.00 68.38 88 SER A O 1
ATOM 668 N N . PHE A 1 89 ? -1.951 -13.622 13.347 1.00 67.19 89 PHE A N 1
ATOM 669 C CA . PHE A 1 89 ? -1.356 -13.756 14.670 1.00 67.19 89 PHE A CA 1
ATOM 670 C C . PHE A 1 89 ? -1.207 -15.214 15.094 1.00 67.19 89 PHE A C 1
ATOM 672 O O . PHE A 1 89 ? -0.301 -15.490 15.861 1.00 67.19 89 PHE A O 1
ATOM 679 N N . LEU A 1 90 ? -1.996 -16.175 14.619 1.00 67.75 90 LEU A N 1
ATOM 680 C CA . LEU A 1 90 ? -1.818 -17.556 15.070 1.00 67.75 90 LEU A CA 1
ATOM 681 C C . LEU A 1 90 ? -0.379 -18.036 14.767 1.00 67.75 90 LEU A C 1
ATOM 683 O O . LEU A 1 90 ? 0.110 -17.813 13.659 1.00 67.75 90 LEU A O 1
ATOM 687 N N . PRO A 1 91 ? 0.332 -18.682 15.714 1.00 62.03 91 PRO A N 1
ATOM 688 C CA . PRO A 1 91 ? 1.677 -19.202 15.489 1.00 62.03 91 PRO A CA 1
ATOM 689 C C . PRO A 1 91 ? 1.588 -20.489 14.655 1.00 62.03 91 PRO A C 1
ATOM 691 O O . PRO A 1 91 ? 1.941 -21.574 15.115 1.00 62.03 91 PRO A O 1
ATOM 694 N N . VAL A 1 92 ? 1.083 -20.358 13.421 1.00 60.25 92 VAL A N 1
ATOM 695 C CA . VAL A 1 92 ? 0.918 -21.435 12.432 1.00 60.25 92 VAL A CA 1
ATOM 696 C C . VAL A 1 92 ? 2.274 -22.070 12.098 1.00 60.25 92 VAL A C 1
ATOM 698 O O . VAL A 1 92 ? 2.346 -23.245 11.749 1.00 60.25 92 VAL A O 1
ATOM 701 N N . ASP A 1 93 ? 3.351 -21.308 12.304 1.00 58.12 93 ASP A N 1
ATOM 702 C CA . ASP A 1 93 ? 4.751 -21.728 12.224 1.00 58.12 93 ASP A CA 1
ATOM 703 C C . ASP A 1 93 ? 5.026 -23.007 13.029 1.00 58.12 93 ASP A C 1
ATOM 705 O O . ASP A 1 93 ? 5.555 -23.982 12.499 1.00 58.12 93 ASP A O 1
ATOM 709 N N . ARG A 1 94 ? 4.507 -23.082 14.265 1.00 59.78 94 ARG A N 1
ATOM 710 C CA . ARG A 1 94 ? 4.711 -24.245 15.145 1.00 59.78 94 ARG A CA 1
ATOM 711 C C . ARG A 1 94 ? 3.987 -25.512 14.680 1.00 59.78 94 ARG A C 1
ATOM 713 O O . ARG A 1 94 ? 4.276 -26.580 15.206 1.00 59.78 94 ARG A O 1
ATOM 720 N N . TRP A 1 95 ? 3.032 -25.397 13.755 1.00 58.62 95 TRP A N 1
ATOM 721 C CA . TRP A 1 95 ? 2.121 -26.489 13.393 1.00 58.62 95 TRP A CA 1
ATOM 722 C C . TRP A 1 95 ? 2.275 -26.959 11.945 1.00 58.62 95 TRP A C 1
ATOM 724 O O . TRP A 1 95 ? 1.971 -28.116 11.670 1.00 58.62 95 TRP A O 1
ATOM 734 N N . LEU A 1 96 ? 2.715 -26.097 11.020 1.00 62.34 96 LEU A N 1
ATOM 735 C CA . LEU A 1 96 ? 2.599 -26.373 9.581 1.00 62.34 96 LEU A CA 1
ATOM 736 C C . LEU A 1 96 ? 3.890 -26.245 8.755 1.00 62.34 96 LEU A C 1
ATOM 738 O O . LEU A 1 96 ? 3.856 -26.565 7.572 1.00 62.34 96 LEU A O 1
ATOM 742 N N . GLY A 1 97 ? 5.029 -25.845 9.332 1.00 59.97 97 GLY A N 1
ATOM 743 C CA . GLY A 1 97 ? 6.339 -25.960 8.663 1.00 59.97 97 GLY A CA 1
ATOM 744 C C . GLY A 1 97 ? 6.474 -25.241 7.307 1.00 59.97 97 GLY A C 1
ATOM 745 O O . GLY A 1 97 ? 7.286 -25.646 6.478 1.00 59.97 97 GLY A O 1
ATOM 746 N N . PHE A 1 98 ? 5.668 -24.206 7.046 1.00 66.31 98 PHE A N 1
ATOM 747 C CA . PHE A 1 98 ? 5.752 -23.410 5.817 1.00 66.31 98 PHE A CA 1
ATOM 748 C C . PHE A 1 98 ? 7.057 -22.589 5.755 1.00 66.31 98 PHE A C 1
ATOM 750 O O . PHE A 1 98 ? 7.695 -22.343 6.771 1.00 66.31 98 PHE A O 1
ATOM 757 N N . GLY A 1 99 ? 7.481 -22.166 4.559 1.00 68.50 99 GLY A N 1
ATOM 758 C CA . GLY A 1 99 ? 8.717 -21.389 4.375 1.00 68.50 99 GLY A CA 1
ATOM 759 C C . GLY A 1 99 ? 8.619 -19.920 4.823 1.00 68.50 99 GLY A C 1
ATOM 760 O O . GLY A 1 99 ? 7.531 -19.344 4.871 1.00 68.50 99 GLY A O 1
ATOM 761 N N . HIS A 1 100 ? 9.772 -19.276 5.062 1.00 69.00 100 HIS A N 1
ATOM 762 C CA . HIS A 1 100 ? 9.889 -17.881 5.534 1.00 69.00 100 HIS A CA 1
ATOM 763 C C . HIS A 1 100 ? 9.064 -16.849 4.740 1.00 69.00 100 HIS A C 1
ATOM 765 O O . HIS A 1 100 ? 8.511 -15.923 5.335 1.00 69.00 100 HIS A O 1
ATOM 771 N N . ALA A 1 101 ? 8.925 -17.014 3.419 1.00 71.62 101 ALA A N 1
ATOM 772 C CA . ALA A 1 101 ? 8.164 -16.094 2.569 1.00 71.62 101 ALA A CA 1
ATOM 773 C C . ALA A 1 101 ? 6.672 -16.018 2.945 1.00 71.62 101 ALA A C 1
ATOM 775 O O . ALA A 1 101 ? 6.082 -14.938 2.926 1.00 71.62 101 ALA A O 1
ATOM 776 N N . PHE A 1 102 ? 6.066 -17.138 3.350 1.00 71.25 102 PHE A N 1
ATOM 777 C CA . PHE A 1 102 ? 4.657 -17.173 3.743 1.00 71.25 102 PHE A CA 1
ATOM 778 C C . PHE A 1 102 ? 4.409 -16.358 5.022 1.00 71.25 102 PHE A C 1
ATOM 780 O O . PHE A 1 102 ? 3.416 -15.638 5.121 1.00 71.25 102 PHE A O 1
ATOM 787 N N . PHE A 1 103 ? 5.348 -16.383 5.971 1.00 66.94 103 PHE A N 1
ATOM 788 C CA . PHE A 1 103 ? 5.250 -15.605 7.209 1.00 66.94 103 PHE A CA 1
ATOM 789 C C . PHE A 1 103 ? 5.454 -14.109 6.995 1.00 66.94 103 PHE A C 1
ATOM 791 O O . PHE A 1 103 ? 4.809 -13.309 7.673 1.00 66.94 103 PHE A O 1
ATOM 798 N N . VAL A 1 104 ? 6.300 -13.719 6.035 1.00 72.19 104 VAL A N 1
ATOM 799 C CA . VAL A 1 104 ? 6.419 -12.314 5.624 1.00 72.19 104 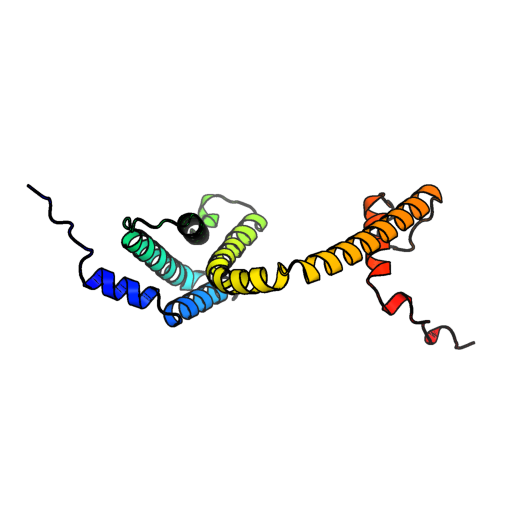VAL A CA 1
ATOM 800 C C . VAL A 1 104 ? 5.086 -11.830 5.066 1.00 72.19 104 VAL A C 1
ATOM 802 O O . VAL A 1 104 ? 4.588 -10.798 5.506 1.00 72.19 104 VAL A O 1
ATOM 805 N N . VAL A 1 105 ? 4.452 -12.603 4.180 1.00 76.06 105 VAL A N 1
ATOM 806 C CA . VAL A 1 105 ? 3.133 -12.255 3.634 1.00 76.06 105 VAL A CA 1
ATOM 807 C C . VAL A 1 105 ? 2.084 -12.166 4.745 1.00 76.06 105 VAL A C 1
ATOM 809 O O . VAL A 1 105 ? 1.379 -11.162 4.822 1.00 76.06 105 VAL A O 1
ATOM 812 N N . LEU A 1 106 ? 2.020 -13.138 5.665 1.00 72.31 106 LEU A N 1
ATOM 813 C CA . LEU A 1 106 ? 1.126 -13.075 6.829 1.00 72.31 106 LEU A CA 1
ATOM 814 C C . LEU A 1 106 ? 1.377 -11.824 7.672 1.00 72.31 106 LEU A C 1
ATOM 816 O O . LEU A 1 106 ? 0.430 -11.129 8.034 1.00 72.31 106 LEU A O 1
ATOM 820 N N . ARG A 1 107 ? 2.630 -11.480 7.959 1.00 73.44 107 ARG A N 1
ATOM 821 C CA . ARG A 1 107 ? 2.966 -10.260 8.701 1.00 73.44 107 ARG A CA 1
ATOM 822 C C . ARG A 1 107 ? 2.513 -9.004 7.950 1.00 73.44 107 ARG A C 1
ATOM 824 O O . ARG A 1 107 ? 1.916 -8.122 8.561 1.00 73.44 107 ARG A O 1
ATOM 831 N N . LEU A 1 108 ? 2.714 -8.959 6.633 1.00 75.25 108 LEU A N 1
ATOM 832 C CA . LEU A 1 108 ? 2.265 -7.863 5.772 1.00 75.25 108 LEU A CA 1
ATOM 833 C C . LEU A 1 108 ? 0.737 -7.749 5.717 1.00 75.25 108 LEU A C 1
ATOM 835 O O . LEU A 1 108 ? 0.231 -6.632 5.649 1.00 75.25 108 LEU A O 1
ATOM 839 N N . THR A 1 109 ? -0.018 -8.850 5.842 1.00 75.88 109 THR A N 1
ATOM 840 C CA . THR A 1 109 ? -1.490 -8.757 5.913 1.00 75.88 109 THR A CA 1
ATOM 841 C C . THR A 1 109 ? -1.977 -7.928 7.102 1.00 75.88 109 THR A C 1
ATOM 843 O O . THR A 1 109 ? -3.025 -7.298 7.001 1.00 75.88 109 THR A O 1
ATOM 846 N N . ARG A 1 110 ? -1.204 -7.819 8.193 1.00 74.88 110 ARG A N 1
ATOM 847 C CA . ARG A 1 110 ? -1.554 -6.952 9.334 1.00 74.88 110 ARG A CA 1
ATOM 848 C C . ARG A 1 110 ? -1.586 -5.475 8.941 1.00 74.88 110 ARG A C 1
ATOM 850 O O . ARG A 1 110 ? -2.401 -4.727 9.469 1.00 74.88 110 ARG A O 1
ATOM 857 N N . LEU A 1 111 ? -0.772 -5.059 7.968 1.00 77.81 111 LEU A N 1
ATOM 858 C CA . LEU A 1 111 ? -0.805 -3.695 7.435 1.00 77.81 111 LEU A CA 1
ATOM 859 C C . LEU A 1 111 ? -2.105 -3.397 6.680 1.00 77.81 111 LEU A C 1
ATOM 861 O O . LEU A 1 111 ? -2.496 -2.237 6.602 1.00 77.81 111 LEU A O 1
ATOM 865 N N . LEU A 1 112 ? -2.830 -4.408 6.187 1.00 76.44 112 LEU A N 1
ATOM 866 C CA . LEU A 1 112 ? -4.134 -4.189 5.549 1.00 76.44 112 LEU A CA 1
ATOM 867 C C . LEU A 1 112 ? -5.169 -3.641 6.538 1.00 76.44 112 LEU A C 1
ATOM 869 O O . LEU A 1 112 ? -6.087 -2.942 6.123 1.00 76.44 112 LEU A O 1
ATOM 873 N N . VAL A 1 113 ? -4.995 -3.853 7.845 1.00 73.06 113 VAL A N 1
ATOM 874 C CA . VAL A 1 113 ? -5.832 -3.220 8.880 1.00 73.06 113 VAL A CA 1
ATOM 875 C C . VAL A 1 113 ? -5.685 -1.696 8.825 1.00 73.06 113 VAL A C 1
ATOM 877 O O . VAL A 1 113 ? -6.661 -0.963 9.001 1.00 73.06 113 VAL A O 1
ATOM 880 N N . LEU A 1 114 ? -4.490 -1.195 8.482 1.00 76.88 114 LEU A N 1
ATOM 881 C CA . LEU A 1 114 ? -4.258 0.234 8.265 1.00 76.88 114 LEU A CA 1
ATOM 882 C C . LEU A 1 114 ? -5.002 0.762 7.030 1.00 76.88 114 LEU A C 1
ATOM 884 O O . LEU A 1 114 ? -5.313 1.952 6.974 1.00 76.88 114 LEU A O 1
ATOM 888 N N . ALA A 1 115 ? -5.375 -0.097 6.074 1.00 71.94 115 ALA A N 1
ATOM 889 C CA . ALA A 1 115 ? -6.164 0.314 4.913 1.00 71.94 115 ALA A CA 1
ATOM 890 C C . ALA A 1 115 ? -7.529 0.899 5.317 1.00 71.94 115 ALA A C 1
ATOM 892 O O . ALA A 1 115 ? -8.086 1.724 4.596 1.00 71.94 115 ALA A O 1
ATOM 893 N N . ARG A 1 116 ? -8.051 0.554 6.505 1.00 70.12 116 ARG A N 1
ATOM 894 C CA . ARG A 1 116 ? -9.246 1.200 7.069 1.00 70.12 116 ARG A CA 1
ATOM 895 C C . ARG A 1 116 ? -9.032 2.692 7.338 1.00 70.12 116 ARG A C 1
ATOM 897 O O . ARG A 1 116 ? -9.931 3.480 7.079 1.00 70.12 116 ARG A O 1
ATOM 904 N N . PHE A 1 117 ? -7.853 3.083 7.812 1.00 69.81 117 PHE A N 1
ATOM 905 C CA . PHE A 1 117 ? -7.481 4.487 8.029 1.00 69.81 117 PHE A CA 1
ATOM 906 C C . PHE A 1 117 ? -7.265 5.188 6.699 1.00 69.81 117 PHE A C 1
ATOM 908 O O . PHE A 1 117 ? -7.659 6.337 6.508 1.00 69.81 117 PHE A O 1
ATOM 915 N N . ALA A 1 118 ? -6.668 4.453 5.763 1.00 73.25 118 ALA A N 1
ATOM 916 C CA . ALA A 1 118 ? -6.497 4.923 4.412 1.00 73.25 118 ALA A CA 1
ATOM 917 C C . ALA A 1 118 ? -7.839 5.099 3.698 1.00 73.25 118 ALA A C 1
ATOM 919 O O . ALA A 1 118 ? -7.858 5.864 2.761 1.00 73.25 118 ALA A O 1
ATOM 920 N N . LYS A 1 119 ? -8.957 4.477 4.107 1.00 75.00 119 LYS A N 1
ATOM 921 C CA . LYS A 1 119 ? -10.261 4.619 3.427 1.00 75.00 119 LYS A CA 1
ATOM 922 C C . LYS A 1 119 ? -10.732 6.072 3.356 1.00 75.00 119 LYS A C 1
ATOM 924 O O . LYS A 1 119 ? -11.138 6.518 2.287 1.00 75.00 119 LYS A O 1
ATOM 929 N N . ASP A 1 120 ? -10.690 6.792 4.474 1.00 70.25 120 ASP A N 1
ATOM 930 C CA . ASP A 1 120 ? -11.171 8.177 4.530 1.00 70.25 120 ASP A CA 1
ATOM 931 C C . ASP A 1 120 ? -10.245 9.091 3.721 1.00 70.25 120 ASP A C 1
ATOM 933 O O . ASP A 1 120 ? -10.699 9.847 2.865 1.00 70.25 120 ASP A O 1
ATOM 937 N N . ILE A 1 121 ? -8.933 8.906 3.888 1.00 77.75 121 ILE A N 1
ATOM 938 C CA . ILE A 1 121 ? -7.907 9.617 3.115 1.00 77.75 121 ILE A CA 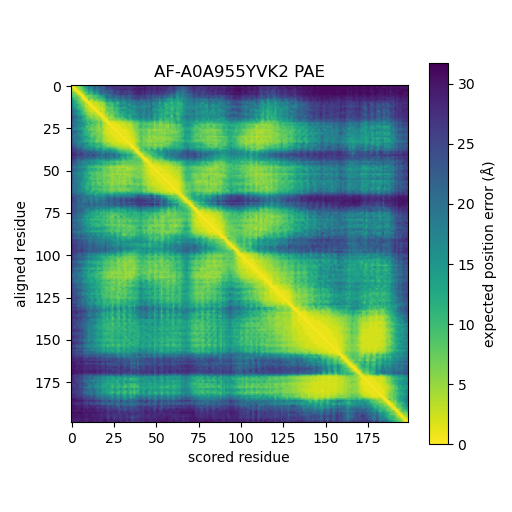1
ATOM 939 C C . ILE A 1 121 ? -8.010 9.277 1.624 1.00 77.75 121 ILE A C 1
ATOM 941 O O . ILE A 1 121 ? -7.900 10.155 0.780 1.00 77.75 121 ILE A O 1
ATOM 945 N N . ALA A 1 122 ? -8.243 8.014 1.282 1.00 78.38 122 ALA A N 1
ATOM 946 C CA . ALA A 1 122 ? -8.363 7.519 -0.079 1.00 78.38 122 ALA A CA 1
ATOM 947 C C . ALA A 1 122 ? -9.641 8.023 -0.723 1.00 78.38 122 ALA A C 1
ATOM 949 O O . ALA A 1 122 ? -9.631 8.255 -1.919 1.00 78.38 122 ALA A O 1
ATOM 950 N N . LYS A 1 123 ? -10.727 8.223 0.029 1.00 77.31 123 LYS A N 1
ATOM 951 C CA . LYS A 1 123 ? -11.935 8.861 -0.493 1.00 77.31 123 LYS A CA 1
ATOM 952 C C . LYS A 1 123 ? -11.646 10.307 -0.881 1.00 77.31 123 LYS A C 1
ATOM 954 O O . LYS A 1 123 ? -12.005 10.707 -1.984 1.00 77.31 123 LYS A O 1
ATOM 959 N N . ASP A 1 124 ? -10.966 11.057 -0.021 1.00 78.00 124 ASP A N 1
ATOM 960 C CA . ASP A 1 124 ? -10.590 12.444 -0.303 1.00 78.00 124 ASP A CA 1
ATOM 961 C C . ASP A 1 124 ? -9.585 12.526 -1.455 1.00 78.00 124 ASP A C 1
ATOM 963 O O . ASP A 1 124 ? -9.784 13.275 -2.411 1.00 78.00 124 ASP A O 1
ATOM 967 N N . PHE A 1 125 ? -8.559 11.679 -1.432 1.00 79.19 125 PHE A N 1
ATOM 968 C CA . PHE A 1 125 ? -7.578 11.551 -2.502 1.00 79.19 125 PHE A CA 1
ATOM 969 C C . PHE A 1 125 ? -8.230 11.124 -3.815 1.00 79.19 125 PHE A C 1
ATOM 971 O O . PHE A 1 125 ? -7.939 11.700 -4.853 1.00 79.19 125 PHE A O 1
ATOM 978 N N . TYR A 1 126 ? -9.162 10.172 -3.785 1.00 79.62 126 TYR A N 1
ATOM 979 C CA . TYR A 1 126 ? -9.930 9.755 -4.952 1.00 79.62 126 TYR A CA 1
ATOM 980 C C . TYR A 1 126 ? -10.777 10.913 -5.472 1.00 79.62 126 TYR A C 1
ATOM 982 O O . TYR A 1 126 ? -10.750 11.182 -6.665 1.00 79.62 126 TYR A O 1
ATOM 990 N N . MET A 1 127 ? -11.477 11.664 -4.621 1.00 80.06 127 MET A N 1
ATOM 991 C CA . MET A 1 127 ? -12.218 12.847 -5.074 1.00 80.06 127 MET A CA 1
ATOM 992 C C . MET A 1 127 ? -11.309 13.886 -5.746 1.00 80.06 127 MET A C 1
ATOM 994 O O . MET A 1 127 ? -11.712 14.486 -6.741 1.00 80.06 127 MET A O 1
ATOM 998 N N . VAL A 1 128 ? -10.091 14.078 -5.233 1.00 79.06 128 VAL A N 1
ATOM 999 C CA . VAL A 1 128 ? -9.103 15.010 -5.796 1.00 79.06 128 VAL A CA 1
ATOM 1000 C C . VAL A 1 128 ? -8.534 14.484 -7.117 1.00 79.06 128 VAL A C 1
ATOM 1002 O O . VAL A 1 128 ? -8.624 15.167 -8.134 1.00 79.06 128 VAL A O 1
ATOM 1005 N N . VAL A 1 129 ? -8.009 13.258 -7.129 1.00 74.62 129 VAL A N 1
ATOM 1006 C CA . VAL A 1 129 ? -7.353 12.640 -8.291 1.00 74.62 129 VAL A CA 1
ATOM 1007 C C . VAL A 1 129 ? -8.337 12.355 -9.414 1.00 74.62 129 VAL A C 1
ATOM 1009 O O . VAL A 1 129 ? -7.985 12.510 -10.575 1.00 74.62 129 VAL A O 1
ATOM 1012 N N . THR A 1 130 ? -9.587 12.003 -9.108 1.00 76.81 130 THR A N 1
ATOM 1013 C CA . THR A 1 130 ? -10.605 11.691 -10.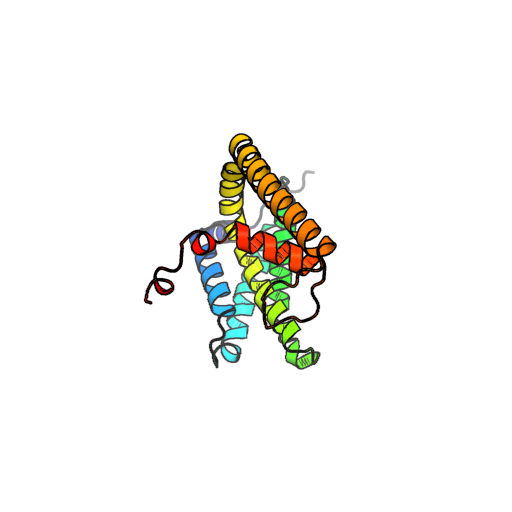129 1.00 76.81 130 THR A CA 1
ATOM 1014 C C . THR A 1 130 ? -11.234 12.950 -10.734 1.00 76.81 130 THR A C 1
ATOM 1016 O O . THR A 1 130 ? -12.215 12.867 -11.482 1.00 76.81 130 THR A O 1
ATOM 1019 N N . ARG A 1 131 ? -10.686 14.143 -10.456 1.00 83.62 131 ARG A N 1
ATOM 1020 C CA . ARG A 1 131 ? -11.053 15.362 -11.177 1.00 83.62 131 ARG A CA 1
ATOM 1021 C C . ARG A 1 131 ? -10.741 15.143 -12.659 1.00 83.62 131 ARG A C 1
ATOM 1023 O O . ARG A 1 131 ? -9.582 15.098 -13.060 1.00 83.62 131 ARG A O 1
ATOM 1030 N N . ARG A 1 132 ? -11.798 14.995 -13.468 1.00 77.19 132 ARG A N 1
ATOM 1031 C CA . ARG A 1 132 ? -11.732 14.552 -14.877 1.00 77.19 132 ARG A CA 1
ATOM 1032 C C . ARG A 1 132 ? -10.663 15.267 -15.704 1.00 77.19 132 ARG A C 1
ATOM 1034 O O . ARG A 1 132 ? -10.002 14.625 -16.506 1.00 77.19 132 ARG A O 1
ATOM 1041 N N . GLU A 1 133 ? -10.483 16.563 -15.480 1.00 81.62 133 GLU A N 1
ATOM 1042 C CA . GLU A 1 133 ? -9.486 17.385 -16.169 1.00 81.62 133 GLU A CA 1
ATOM 1043 C C . GLU A 1 133 ? -8.039 16.944 -15.880 1.00 81.62 133 GLU A C 1
ATOM 1045 O O . GLU A 1 133 ? -7.249 16.775 -16.805 1.00 81.62 133 GLU A O 1
ATOM 1050 N N . GLN A 1 134 ? -7.705 16.668 -14.615 1.00 79.88 134 GLN A N 1
ATOM 1051 C CA . GLN A 1 134 ? -6.369 16.210 -14.219 1.00 79.88 134 GLN A CA 1
ATOM 1052 C C . GLN A 1 134 ? -6.111 14.774 -14.679 1.00 79.88 134 GLN A C 1
ATOM 1054 O O . GLN A 1 134 ? -5.024 14.474 -15.167 1.00 79.88 134 GLN A O 1
ATOM 1059 N N . VAL A 1 135 ? -7.125 13.904 -14.604 1.00 86.19 135 VAL A N 1
ATOM 1060 C CA . VAL A 1 135 ? -7.027 12.527 -15.115 1.00 86.19 135 VAL A CA 1
ATOM 1061 C C . VAL A 1 135 ? -6.756 12.519 -16.615 1.00 86.19 135 VAL A C 1
ATOM 1063 O O . VAL A 1 135 ? -5.928 11.740 -17.069 1.00 86.19 135 VAL A O 1
ATOM 1066 N N . GLN A 1 136 ? -7.427 13.375 -17.390 1.00 86.62 136 GLN A N 1
ATOM 1067 C CA . GLN A 1 136 ? -7.228 13.448 -18.840 1.00 86.62 136 GLN A CA 1
ATOM 1068 C C . GLN A 1 136 ? -5.819 13.917 -19.203 1.00 86.62 136 GLN A C 1
ATOM 1070 O O . GLN A 1 136 ? -5.190 13.320 -20.072 1.00 86.62 136 GLN A O 1
ATOM 1075 N N . GLN A 1 137 ? -5.311 14.949 -18.524 1.00 85.94 137 GLN A N 1
ATOM 1076 C CA . GLN A 1 137 ? -3.954 15.449 -18.751 1.00 85.94 137 GLN A CA 1
ATOM 1077 C C . GLN A 1 137 ? -2.904 14.411 -18.360 1.00 85.94 137 GLN A C 1
ATOM 1079 O O . GLN A 1 137 ? -2.012 14.111 -19.150 1.00 85.94 137 GLN A O 1
ATOM 1084 N N . PHE A 1 138 ? -3.051 13.811 -17.178 1.00 88.19 138 PHE A N 1
ATOM 1085 C CA . PHE A 1 138 ? -2.162 12.753 -16.718 1.00 88.19 138 PHE A CA 1
ATOM 1086 C C . PHE A 1 138 ? -2.185 11.553 -17.671 1.00 88.19 138 PHE A C 1
ATOM 1088 O O . PHE A 1 138 ? -1.136 11.119 -18.129 1.00 88.19 138 PHE A O 1
ATOM 1095 N N . ALA A 1 139 ? -3.372 11.074 -18.055 1.00 90.12 139 ALA A N 1
ATOM 1096 C CA . ALA A 1 139 ? -3.520 9.945 -18.968 1.00 90.12 139 ALA A CA 1
ATOM 1097 C C . ALA A 1 139 ? -2.917 10.221 -20.350 1.00 90.12 139 ALA A C 1
ATOM 1099 O O . ALA A 1 139 ? -2.284 9.335 -20.915 1.00 90.12 139 ALA A O 1
ATOM 1100 N N . LEU A 1 140 ? -3.082 11.432 -20.894 1.00 93.81 140 LEU A N 1
ATOM 1101 C CA . LEU A 1 140 ? -2.516 11.797 -22.192 1.00 93.81 140 LEU A CA 1
ATOM 1102 C C . LEU A 1 140 ? -0.984 11.842 -22.144 1.00 93.81 140 LEU A C 1
ATOM 1104 O O . LEU A 1 140 ? -0.334 11.312 -23.044 1.00 93.81 140 LEU A O 1
ATOM 1108 N N . VAL A 1 141 ? -0.409 12.407 -21.079 1.00 91.38 141 VAL A N 1
ATOM 1109 C CA . VAL A 1 141 ? 1.046 12.420 -20.868 1.00 91.38 141 VAL A CA 1
ATOM 1110 C C . VAL A 1 141 ? 1.575 10.998 -20.682 1.00 91.38 141 VAL A C 1
ATOM 1112 O O . VAL A 1 141 ? 2.503 10.603 -21.382 1.00 91.38 141 VAL A O 1
ATOM 1115 N N . SER A 1 142 ? 0.958 10.193 -19.814 1.00 90.50 142 SER A N 1
ATOM 1116 C CA . SER A 1 142 ? 1.345 8.792 -19.614 1.00 90.50 142 SER A CA 1
ATOM 1117 C C . SER A 1 142 ? 1.233 7.971 -20.900 1.00 90.50 142 SER A C 1
ATOM 1119 O O . SER A 1 142 ? 2.115 7.165 -21.181 1.00 90.50 142 SER A O 1
ATOM 1121 N N . ALA A 1 143 ? 0.193 8.191 -21.711 1.00 93.38 143 ALA A N 1
ATOM 1122 C CA . ALA A 1 143 ? 0.030 7.520 -22.998 1.00 93.38 143 ALA A CA 1
ATOM 1123 C C . ALA A 1 143 ? 1.115 7.931 -24.002 1.00 93.38 143 ALA A C 1
ATOM 1125 O O . ALA A 1 143 ? 1.646 7.073 -24.701 1.00 93.38 143 ALA A O 1
ATOM 1126 N N . ALA A 1 144 ? 1.479 9.215 -24.052 1.00 93.12 144 ALA A N 1
ATOM 1127 C CA . ALA A 1 144 ? 2.563 9.696 -24.905 1.00 93.12 144 ALA A CA 1
ATOM 1128 C C . ALA A 1 144 ? 3.917 9.093 -24.495 1.00 93.12 144 ALA A C 1
ATOM 1130 O O . ALA A 1 144 ? 4.654 8.610 -25.352 1.00 93.12 144 ALA A O 1
ATOM 1131 N N . VAL A 1 145 ? 4.211 9.057 -23.191 1.00 93.06 145 VAL A N 1
ATOM 1132 C CA . VAL A 1 145 ? 5.424 8.437 -22.630 1.00 93.06 145 VAL A CA 1
ATOM 1133 C C . VAL A 1 145 ? 5.465 6.941 -22.949 1.00 93.06 145 VAL A C 1
ATOM 1135 O O . VAL A 1 145 ? 6.469 6.447 -23.456 1.00 93.06 145 VAL A O 1
ATOM 1138 N N . ALA A 1 146 ? 4.359 6.224 -22.732 1.00 92.12 146 ALA A N 1
ATOM 1139 C CA . ALA A 1 146 ? 4.260 4.800 -23.040 1.00 92.12 146 ALA A CA 1
ATOM 1140 C C . ALA A 1 146 ? 4.415 4.516 -24.542 1.00 92.12 146 ALA A C 1
ATOM 1142 O O . ALA A 1 146 ? 5.122 3.585 -24.923 1.00 92.12 146 ALA A O 1
ATOM 1143 N N . PHE A 1 147 ? 3.798 5.330 -25.403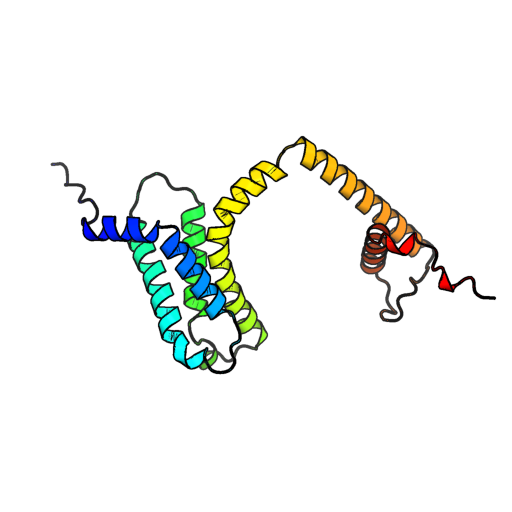 1.00 95.06 147 PHE A N 1
ATOM 1144 C CA . PHE A 1 147 ? 3.927 5.202 -26.853 1.00 95.06 147 PHE A CA 1
ATOM 1145 C C . PHE A 1 147 ? 5.364 5.454 -27.316 1.00 95.06 147 PHE A C 1
ATOM 1147 O O . PHE A 1 147 ? 5.894 4.686 -28.115 1.00 95.06 147 PHE A O 1
ATOM 1154 N N . LEU A 1 148 ? 6.024 6.486 -26.787 1.00 92.69 148 LEU A N 1
ATOM 1155 C CA . LEU A 1 148 ? 7.406 6.798 -27.139 1.00 92.69 148 LEU A CA 1
ATOM 1156 C C . LEU A 1 148 ? 8.384 5.718 -26.649 1.00 92.69 148 LEU A C 1
ATOM 1158 O O . LEU A 1 148 ? 9.282 5.324 -27.397 1.00 92.69 148 LEU A O 1
ATOM 1162 N N . ALA A 1 149 ? 8.177 5.190 -25.439 1.00 91.69 149 ALA A N 1
ATOM 1163 C CA . ALA A 1 149 ? 8.932 4.050 -24.924 1.00 91.69 149 ALA A CA 1
ATOM 1164 C C . ALA A 1 149 ? 8.727 2.807 -25.805 1.00 91.69 149 ALA A C 1
ATOM 1166 O O . ALA A 1 149 ? 9.694 2.132 -26.155 1.00 91.69 149 ALA A O 1
ATOM 1167 N N . PHE A 1 150 ? 7.489 2.548 -26.236 1.00 93.56 150 PHE A N 1
ATOM 1168 C CA . PHE A 1 150 ? 7.155 1.441 -27.131 1.00 93.56 150 PHE A CA 1
ATOM 1169 C C . PHE A 1 150 ? 7.828 1.565 -28.497 1.00 93.56 150 PHE A C 1
ATOM 1171 O O . PHE A 1 150 ? 8.501 0.633 -28.932 1.00 93.56 150 PHE A O 1
ATOM 1178 N N . VAL A 1 151 ? 7.709 2.721 -29.156 1.00 93.69 151 VAL A N 1
ATOM 1179 C CA . VAL A 1 151 ? 8.378 2.981 -30.440 1.00 93.69 151 VAL A CA 1
ATOM 1180 C C . VAL A 1 151 ? 9.891 2.812 -30.305 1.00 93.69 151 VAL A C 1
ATOM 1182 O O . VAL A 1 151 ? 10.510 2.161 -31.144 1.00 93.69 151 VAL A O 1
ATOM 1185 N N . SER A 1 152 ? 10.486 3.328 -29.229 1.00 88.31 152 SER A N 1
ATOM 1186 C CA . SER A 1 152 ? 11.923 3.181 -28.972 1.00 88.31 152 SER A CA 1
ATOM 1187 C C . SER A 1 152 ? 12.322 1.713 -28.806 1.00 88.31 152 SER A C 1
ATOM 1189 O O . SER A 1 152 ? 13.298 1.274 -29.408 1.00 88.31 152 SER A O 1
ATOM 1191 N N . ALA A 1 153 ? 11.543 0.931 -28.055 1.00 88.12 153 ALA A N 1
ATOM 1192 C CA . ALA A 1 153 ? 11.778 -0.498 -27.862 1.00 88.12 153 ALA A CA 1
ATOM 1193 C C . ALA A 1 153 ? 11.663 -1.300 -29.164 1.00 88.12 153 ALA A C 1
ATOM 1195 O O . ALA A 1 153 ? 12.482 -2.185 -29.405 1.00 88.12 153 ALA A O 1
ATOM 1196 N N . VAL A 1 154 ? 10.691 -0.968 -30.021 1.00 91.44 154 VAL A N 1
ATOM 1197 C CA . VAL A 1 154 ? 10.547 -1.568 -31.356 1.00 91.44 154 VAL A CA 1
ATOM 1198 C C . VAL A 1 154 ? 11.760 -1.240 -32.223 1.00 91.44 154 VAL A C 1
ATOM 1200 O O . VAL A 1 154 ? 12.333 -2.140 -32.823 1.00 91.44 154 VAL A O 1
ATOM 1203 N N . ILE A 1 155 ? 12.212 0.017 -32.241 1.00 88.31 155 ILE A N 1
ATOM 1204 C CA . ILE A 1 155 ? 13.417 0.413 -32.984 1.00 88.31 155 ILE A CA 1
ATOM 1205 C C . ILE A 1 155 ? 14.648 -0.354 -32.477 1.00 88.31 155 ILE A C 1
ATOM 1207 O O . ILE A 1 155 ? 15.416 -0.882 -33.277 1.00 88.31 155 ILE A O 1
ATOM 1211 N N . LEU A 1 156 ? 14.822 -0.465 -31.156 1.00 84.56 156 LEU A N 1
ATOM 1212 C CA . LEU A 1 156 ? 15.890 -1.261 -30.543 1.00 84.56 156 LEU A CA 1
ATOM 1213 C C . LEU A 1 156 ? 15.808 -2.734 -30.966 1.00 84.56 156 LEU A C 1
ATOM 1215 O O . LEU A 1 156 ? 16.839 -3.334 -31.269 1.00 84.56 156 LEU A O 1
ATOM 1219 N N . ALA A 1 157 ? 14.604 -3.315 -30.966 1.00 85.12 157 ALA A N 1
ATOM 1220 C CA . ALA A 1 157 ? 14.338 -4.694 -31.376 1.00 85.12 157 ALA A CA 1
ATOM 1221 C C . ALA A 1 157 ? 14.712 -4.944 -32.842 1.00 85.12 157 ALA A C 1
ATOM 1223 O O . ALA A 1 157 ? 15.509 -5.840 -33.115 1.00 85.12 157 ALA A O 1
ATOM 1224 N N . GLU A 1 158 ? 14.216 -4.112 -33.757 1.00 86.12 158 GLU A N 1
ATOM 1225 C CA . GLU A 1 158 ? 14.443 -4.244 -35.201 1.00 86.12 158 GLU A CA 1
ATOM 1226 C C . GLU A 1 158 ? 15.903 -3.991 -35.598 1.00 86.12 158 GLU A C 1
ATOM 1228 O O . GLU A 1 158 ? 16.449 -4.677 -36.459 1.00 86.12 158 GLU A O 1
ATOM 1233 N N . LEU A 1 159 ? 16.578 -3.039 -34.945 1.00 81.88 159 LEU A N 1
ATOM 1234 C CA . LEU A 1 159 ? 17.989 -2.749 -35.218 1.00 81.88 159 LEU A CA 1
ATOM 1235 C C . LEU A 1 159 ? 18.950 -3.754 -34.565 1.00 81.88 159 LEU A C 1
ATOM 1237 O O . LEU A 1 159 ? 20.161 -3.652 -34.757 1.00 81.88 159 LEU A O 1
ATOM 1241 N N . GLY A 1 160 ? 18.445 -4.697 -33.760 1.00 74.25 160 GLY A N 1
ATOM 1242 C CA . GLY A 1 160 ? 19.276 -5.655 -33.027 1.00 74.25 160 GLY A CA 1
ATOM 1243 C C . GLY A 1 160 ? 20.249 -4.996 -32.041 1.00 74.25 160 GLY A C 1
ATOM 1244 O O . GLY A 1 160 ? 21.200 -5.637 -31.592 1.00 74.25 160 GLY A O 1
ATOM 1245 N N . LEU A 1 161 ? 20.032 -3.721 -31.701 1.00 68.81 161 LEU A N 1
ATOM 1246 C CA . LEU A 1 161 ? 20.910 -2.966 -30.818 1.00 68.81 161 LEU A CA 1
ATOM 1247 C C . LEU A 1 161 ? 20.746 -3.484 -29.390 1.00 68.81 161 LEU A C 1
ATOM 1249 O O . LEU A 1 161 ? 19.646 -3.495 -28.834 1.00 68.81 161 LEU A O 1
ATOM 1253 N N . ARG A 1 162 ? 21.857 -3.918 -28.795 1.00 64.75 162 ARG A N 1
ATOM 1254 C CA . ARG A 1 162 ? 21.923 -4.214 -27.363 1.00 64.75 162 ARG A CA 1
ATOM 1255 C C . ARG A 1 162 ? 21.992 -2.900 -26.593 1.00 64.75 162 ARG A C 1
ATOM 1257 O O . ARG A 1 162 ? 22.821 -2.049 -26.910 1.00 64.75 162 ARG A O 1
ATOM 1264 N N . HIS A 1 163 ? 21.140 -2.745 -25.583 1.00 65.12 163 HIS A N 1
ATOM 1265 C CA . HIS A 1 163 ? 21.320 -1.679 -24.603 1.00 65.12 163 HIS A CA 1
ATOM 1266 C C . HIS A 1 163 ? 22.567 -1.984 -23.749 1.00 65.12 163 HIS A C 1
ATOM 1268 O O . HIS A 1 163 ? 22.845 -3.154 -23.482 1.00 65.12 163 HIS A O 1
ATOM 1274 N N . PRO A 1 164 ? 23.336 -0.967 -23.326 1.00 61.09 164 PRO A N 1
ATOM 1275 C CA . PRO A 1 164 ? 24.637 -1.134 -22.670 1.00 61.09 164 PRO A CA 1
ATOM 1276 C C . PRO A 1 164 ? 24.536 -1.543 -21.189 1.00 61.09 164 PRO A C 1
ATOM 1278 O O . PRO A 1 164 ? 25.372 -1.133 -20.390 1.00 61.09 164 PRO A O 1
ATOM 1281 N N . ASP A 1 165 ? 23.515 -2.313 -20.807 1.00 62.28 165 ASP A N 1
ATOM 1282 C CA . ASP A 1 165 ? 23.361 -2.781 -19.427 1.00 62.28 165 ASP A CA 1
ATOM 1283 C C . ASP A 1 165 ? 24.229 -4.042 -19.237 1.00 62.28 165 ASP A C 1
ATOM 1285 O O . ASP A 1 165 ? 23.978 -5.050 -19.905 1.00 62.28 165 ASP A O 1
ATOM 1289 N N . PRO A 1 166 ? 25.299 -4.003 -18.418 1.00 55.62 166 PRO A N 1
ATOM 1290 C CA . PRO A 1 166 ? 26.261 -5.100 -18.313 1.00 55.62 166 PRO A CA 1
ATOM 1291 C C . PRO A 1 166 ? 25.710 -6.339 -17.588 1.00 55.62 166 PRO A C 1
ATOM 1293 O O . PRO A 1 166 ? 26.359 -7.384 -17.623 1.00 55.62 166 PRO A O 1
ATOM 1296 N N . GLU A 1 167 ? 24.545 -6.236 -16.940 1.00 59.69 167 GLU A N 1
ATOM 1297 C CA . GLU A 1 167 ? 23.983 -7.292 -16.088 1.00 59.69 167 GLU A CA 1
ATOM 1298 C C . GLU A 1 167 ? 23.034 -8.270 -16.805 1.00 59.69 167 GLU A C 1
ATOM 1300 O O . GLU A 1 167 ? 22.781 -9.339 -16.252 1.00 59.69 167 GLU A O 1
ATOM 1305 N N . ASP A 1 168 ? 22.568 -7.991 -18.035 1.00 60.62 168 ASP A N 1
ATOM 1306 C CA . ASP A 1 168 ? 21.628 -8.888 -18.734 1.00 60.62 168 ASP A CA 1
ATOM 1307 C C . ASP A 1 168 ? 21.962 -9.127 -20.229 1.00 60.62 168 ASP A C 1
ATOM 1309 O O . ASP A 1 168 ? 21.739 -8.263 -21.085 1.00 60.62 168 ASP A O 1
ATOM 1313 N N . PRO A 1 169 ? 22.512 -10.305 -20.595 1.00 55.47 169 PRO A N 1
ATOM 1314 C CA . PRO A 1 169 ? 22.867 -10.639 -21.975 1.00 55.47 169 PRO A CA 1
ATOM 1315 C C . PRO A 1 169 ? 21.678 -11.068 -22.862 1.00 55.47 169 PRO A C 1
ATOM 1317 O O . PRO A 1 169 ? 21.863 -11.181 -24.087 1.00 55.47 169 PRO A O 1
ATOM 1320 N N . SER A 1 170 ? 20.484 -11.291 -22.293 1.00 59.97 170 SER A N 1
ATOM 1321 C CA . SER A 1 170 ? 19.248 -11.641 -23.010 1.00 59.97 170 SER A CA 1
ATOM 1322 C C . SER A 1 170 ? 18.248 -10.490 -22.948 1.00 59.97 170 SER A C 1
ATOM 1324 O O . SER A 1 170 ? 17.531 -10.336 -21.977 1.00 59.97 170 SER A O 1
ATOM 1326 N N . SER A 1 171 ? 18.193 -9.671 -23.999 1.00 64.19 171 SER A N 1
ATOM 1327 C CA . SER A 1 171 ? 17.269 -8.530 -24.055 1.00 64.19 171 SER A CA 1
ATOM 1328 C C . SER A 1 171 ? 15.944 -8.936 -24.692 1.00 64.19 171 SER A C 1
ATOM 1330 O O . SER A 1 171 ? 15.755 -8.754 -25.905 1.00 64.19 171 SER A O 1
ATOM 1332 N N . ASP A 1 172 ? 15.034 -9.470 -23.877 1.00 81.75 172 ASP A N 1
ATOM 1333 C CA . ASP A 1 172 ? 13.645 -9.655 -24.284 1.00 81.75 172 ASP A CA 1
ATOM 1334 C C . ASP A 1 172 ? 13.006 -8.290 -24.594 1.00 81.75 172 ASP A C 1
ATOM 1336 O O . ASP A 1 172 ? 13.454 -7.222 -24.163 1.00 81.75 172 ASP A O 1
ATOM 1340 N N . PHE A 1 173 ? 11.939 -8.298 -25.395 1.00 84.31 173 PHE A N 1
ATOM 1341 C CA . PHE A 1 173 ? 11.250 -7.066 -25.793 1.00 84.31 173 PHE A CA 1
ATOM 1342 C C . PHE A 1 173 ? 10.785 -6.233 -24.583 1.00 84.31 173 PHE A C 1
ATOM 1344 O O . PHE A 1 173 ? 10.853 -5.003 -24.612 1.00 84.31 173 PHE A O 1
ATOM 1351 N N . TRP A 1 174 ? 10.348 -6.896 -23.509 1.00 87.44 174 TRP A N 1
ATOM 1352 C CA . TRP A 1 174 ? 9.898 -6.239 -22.281 1.00 87.44 174 TRP A CA 1
ATOM 1353 C C . TRP A 1 174 ? 11.023 -5.505 -21.555 1.00 87.44 174 TRP A C 1
ATOM 1355 O O . TRP A 1 174 ? 10.783 -4.414 -21.039 1.00 87.44 174 TRP A O 1
ATOM 1365 N N . ASP A 1 175 ? 12.246 -6.028 -21.599 1.00 84.75 175 ASP A N 1
ATOM 1366 C CA . ASP A 1 175 ? 13.409 -5.371 -21.002 1.00 84.75 175 ASP A CA 1
ATOM 1367 C C . ASP A 1 175 ? 13.787 -4.123 -21.793 1.00 84.75 175 ASP A C 1
ATOM 1369 O O . ASP A 1 175 ? 14.038 -3.065 -21.217 1.00 84.75 175 ASP A O 1
ATOM 1373 N N . ARG A 1 176 ? 13.713 -4.196 -23.129 1.00 84.88 176 ARG A N 1
ATOM 1374 C CA . ARG A 1 176 ? 13.919 -3.038 -24.017 1.00 84.88 176 ARG A CA 1
ATOM 1375 C C . ARG A 1 176 ? 12.860 -1.959 -23.795 1.00 84.88 176 ARG A C 1
ATOM 1377 O O . ARG A 1 176 ? 13.188 -0.774 -23.791 1.00 84.88 176 ARG A O 1
ATOM 1384 N N . LEU A 1 177 ? 11.605 -2.362 -23.587 1.00 88.44 177 LEU A N 1
ATOM 1385 C CA . LEU A 1 177 ? 10.497 -1.460 -23.269 1.00 88.44 177 LEU A CA 1
ATOM 1386 C C . LEU A 1 177 ? 10.681 -0.789 -21.909 1.00 88.44 177 LEU A C 1
ATOM 1388 O O . LEU A 1 177 ? 10.543 0.430 -21.801 1.00 88.44 177 LEU A O 1
ATOM 1392 N N . TRP A 1 178 ? 11.019 -1.572 -20.888 1.00 87.50 178 TRP A N 1
ATOM 1393 C CA . TRP A 1 178 ? 11.268 -1.068 -19.544 1.00 87.50 178 TRP A CA 1
ATOM 1394 C C . TRP A 1 178 ? 12.473 -0.127 -19.504 1.00 87.50 178 TRP A C 1
ATOM 1396 O O . TRP A 1 178 ? 12.413 0.945 -18.901 1.00 87.50 178 TRP A O 1
ATOM 1406 N N . TRP A 1 179 ? 13.553 -0.484 -20.199 1.00 85.56 179 TRP A N 1
ATOM 1407 C CA . TRP A 1 179 ? 14.724 0.368 -20.352 1.00 85.56 179 TRP A CA 1
ATOM 1408 C C . TRP A 1 179 ? 14.361 1.691 -21.034 1.00 85.56 179 TRP A C 1
ATOM 1410 O O . TRP A 1 179 ? 14.636 2.750 -20.476 1.00 85.56 179 TRP A O 1
ATOM 1420 N N . ALA A 1 180 ? 13.677 1.656 -22.183 1.00 86.06 180 ALA A N 1
ATOM 1421 C CA . ALA A 1 180 ? 13.279 2.864 -22.907 1.00 86.06 180 ALA A CA 1
ATOM 1422 C C . ALA A 1 180 ? 12.370 3.780 -22.072 1.00 86.06 180 ALA A C 1
ATOM 1424 O O . ALA A 1 180 ? 12.512 5.002 -22.118 1.00 86.06 180 ALA A O 1
ATOM 1425 N N . PHE A 1 181 ? 11.470 3.194 -21.278 1.00 89.56 181 PHE A N 1
ATOM 1426 C CA . PHE A 1 181 ? 10.641 3.932 -20.332 1.00 89.56 181 PHE A CA 1
ATOM 1427 C C . PHE A 1 181 ? 11.486 4.653 -19.270 1.00 89.56 181 PHE A C 1
ATOM 1429 O O . PHE A 1 181 ? 11.336 5.862 -19.100 1.00 89.56 181 PHE A O 1
ATOM 1436 N N . ARG A 1 182 ? 12.429 3.952 -18.618 1.00 86.06 182 ARG A N 1
ATOM 1437 C CA . ARG A 1 182 ? 13.326 4.560 -17.616 1.00 86.06 182 ARG A CA 1
ATOM 1438 C C . ARG A 1 182 ? 14.144 5.715 -18.190 1.00 86.06 182 ARG A C 1
ATOM 1440 O O . ARG A 1 182 ? 14.282 6.739 -17.526 1.00 86.06 182 ARG A O 1
ATOM 1447 N N . GLN A 1 183 ? 14.637 5.584 -1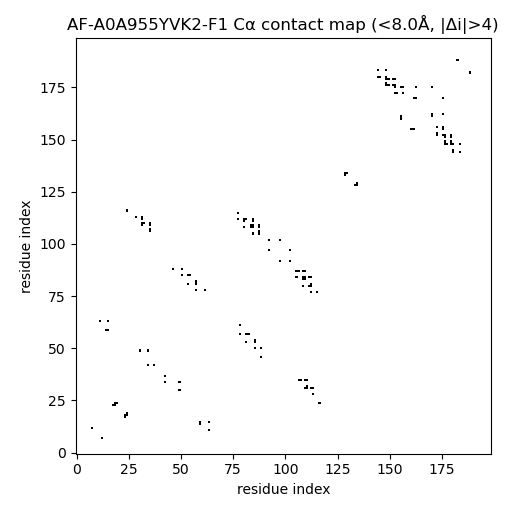9.423 1.00 84.75 183 GLN A N 1
ATOM 1448 C CA . GLN A 1 183 ? 15.424 6.647 -20.058 1.00 84.75 183 GLN A CA 1
ATOM 1449 C C . GLN A 1 183 ? 14.617 7.919 -20.319 1.00 84.75 183 GLN A C 1
ATOM 1451 O O . GLN A 1 183 ? 15.183 9.011 -20.305 1.00 84.75 183 GLN A O 1
ATOM 1456 N N . LEU A 1 184 ? 13.311 7.780 -20.554 1.00 82.81 184 LEU A N 1
ATOM 1457 C CA . LEU A 1 184 ? 12.401 8.899 -20.772 1.00 82.81 184 LEU A CA 1
ATOM 1458 C C . LEU A 1 184 ? 12.006 9.596 -19.458 1.00 82.81 184 LEU A C 1
ATOM 1460 O O . LEU A 1 184 ? 11.698 10.785 -19.466 1.00 82.81 184 LEU A O 1
ATOM 1464 N N . GLU A 1 185 ? 12.030 8.868 -18.338 1.00 80.56 185 GLU A N 1
ATOM 1465 C CA . GLU A 1 185 ? 11.763 9.390 -16.992 1.00 80.56 185 GLU A CA 1
ATOM 1466 C C . GLU A 1 185 ? 12.994 10.074 -16.367 1.00 80.56 185 GLU A C 1
ATOM 1468 O O . GLU A 1 185 ? 12.862 11.050 -15.626 1.00 80.56 185 GLU A O 1
ATOM 1473 N N . SER A 1 186 ? 14.207 9.604 -16.673 1.00 74.25 186 SER A N 1
ATOM 1474 C CA . SER A 1 186 ? 15.438 10.149 -16.097 1.00 74.25 186 SER A CA 1
ATOM 1475 C C . SER A 1 186 ? 15.842 11.483 -16.742 1.00 74.25 186 SER A C 1
ATOM 1477 O O . SER A 1 186 ? 16.367 11.517 -17.857 1.00 74.25 186 SER A O 1
ATOM 1479 N N . ALA A 1 187 ? 15.680 12.586 -16.007 1.00 56.81 187 ALA A N 1
ATOM 1480 C CA . ALA A 1 187 ? 16.185 13.906 -16.401 1.00 56.81 187 ALA A CA 1
ATOM 1481 C C . ALA A 1 187 ? 17.727 13.953 -16.531 1.00 56.81 187 ALA A C 1
ATOM 1483 O O . ALA A 1 187 ? 18.258 14.755 -17.300 1.00 56.81 187 ALA A O 1
ATOM 1484 N N . ASP A 1 188 ? 18.437 13.059 -15.836 1.00 60.59 188 ASP A N 1
ATOM 1485 C CA . ASP A 1 188 ? 19.907 12.986 -15.812 1.00 60.59 188 ASP A CA 1
ATOM 1486 C C . ASP A 1 188 ? 20.539 12.530 -17.137 1.00 60.59 188 ASP A C 1
ATOM 1488 O O . ASP A 1 188 ? 21.716 12.786 -17.372 1.00 60.59 188 ASP A O 1
ATOM 1492 N N . ASN A 1 189 ? 19.775 11.915 -18.046 1.00 59.03 189 ASN A N 1
ATOM 1493 C CA . ASN A 1 189 ? 20.280 11.539 -19.373 1.00 59.03 189 ASN A CA 1
ATOM 1494 C C . ASN A 1 189 ? 20.379 12.717 -20.355 1.00 59.03 189 ASN A C 1
ATOM 1496 O O . ASN A 1 189 ? 20.944 12.568 -21.437 1.00 59.03 189 ASN A O 1
ATOM 1500 N N . LEU A 1 190 ? 19.797 13.870 -20.010 1.00 52.62 190 LEU A N 1
ATOM 1501 C CA . LEU A 1 190 ? 19.792 15.077 -20.843 1.00 52.62 190 LEU A CA 1
ATOM 1502 C C . LEU A 1 190 ? 20.866 16.088 -20.428 1.00 52.62 190 LEU A C 1
ATOM 1504 O O . LEU A 1 190 ? 21.079 17.071 -21.139 1.00 52.62 190 LEU A O 1
ATOM 1508 N N . VAL A 1 191 ? 21.540 15.867 -19.296 1.00 56.31 191 VAL A N 1
ATOM 1509 C CA . VAL A 1 191 ? 22.649 16.707 -18.846 1.00 56.31 191 VAL A CA 1
ATOM 1510 C C . VAL A 1 191 ? 23.939 16.122 -19.420 1.00 56.31 191 VAL A C 1
ATOM 1512 O O . VAL A 1 191 ? 24.289 14.988 -19.087 1.00 56.31 191 VAL A O 1
ATOM 1515 N N . PRO A 1 192 ? 24.674 16.854 -20.277 1.00 55.69 192 PRO A N 1
ATOM 1516 C CA . PRO A 1 192 ? 26.014 16.444 -20.665 1.00 55.69 192 PRO A CA 1
ATOM 1517 C C . PRO A 1 192 ? 26.846 16.268 -19.395 1.00 55.69 192 PRO A C 1
ATOM 1519 O O . PRO A 1 192 ? 26.947 17.205 -18.598 1.00 55.69 192 PRO A O 1
ATOM 1522 N N . ARG A 1 193 ? 27.431 15.083 -19.186 1.00 56.38 193 ARG A N 1
ATOM 1523 C CA . ARG A 1 193 ? 28.432 14.899 -18.133 1.00 56.38 193 ARG A CA 1
ATOM 1524 C C . ARG A 1 193 ? 29.561 15.888 -18.408 1.00 56.38 193 ARG A C 1
ATOM 1526 O O . ARG A 1 193 ? 30.301 15.744 -19.375 1.00 56.38 193 ARG A O 1
ATOM 1533 N N . LEU A 1 194 ? 29.667 16.914 -17.567 1.00 56.94 194 LEU A N 1
ATOM 1534 C CA . LEU A 1 194 ? 30.724 17.928 -17.642 1.00 56.94 194 LEU A CA 1
ATOM 1535 C C . LEU A 1 194 ? 32.125 17.330 -17.408 1.00 56.94 194 LEU A C 1
ATOM 1537 O O . LEU A 1 194 ? 33.118 17.999 -17.674 1.00 56.94 194 LEU A O 1
ATOM 1541 N N . ASP A 1 195 ? 32.203 16.070 -16.976 1.00 57.81 195 ASP A N 1
ATOM 1542 C CA . ASP A 1 195 ? 33.450 15.332 -16.770 1.00 57.81 195 ASP A CA 1
ATOM 1543 C C . ASP A 1 195 ? 34.076 14.804 -18.078 1.00 57.81 195 ASP A C 1
ATOM 1545 O O . ASP A 1 195 ? 35.260 14.479 -18.089 1.00 57.81 195 ASP A O 1
ATOM 1549 N N . ASP A 1 196 ? 33.336 14.792 -19.196 1.00 56.53 196 ASP A N 1
ATOM 1550 C CA . ASP A 1 196 ? 33.864 14.403 -20.518 1.00 56.53 196 ASP A CA 1
ATOM 1551 C C . ASP A 1 196 ? 34.567 15.577 -21.250 1.00 56.53 196 ASP A C 1
ATOM 1553 O O . ASP A 1 196 ? 34.993 15.442 -22.397 1.00 56.53 196 ASP A O 1
ATOM 1557 N N . MET A 1 197 ? 34.704 16.744 -20.599 1.00 54.72 197 MET A N 1
ATOM 1558 C CA . MET A 1 197 ? 35.422 17.928 -21.107 1.00 54.72 197 MET A CA 1
ATOM 1559 C C . MET A 1 197 ? 36.720 18.225 -20.338 1.00 54.72 197 MET A C 1
ATOM 1561 O O . MET A 1 197 ? 37.054 19.390 -20.112 1.00 54.72 197 MET A O 1
ATOM 1565 N N . ASN A 1 198 ? 37.483 17.200 -19.957 1.00 49.88 198 ASN A N 1
ATOM 1566 C CA . ASN A 1 198 ? 38.900 17.388 -19.643 1.00 49.88 198 ASN A CA 1
ATOM 1567 C C . ASN A 1 198 ? 39.742 16.630 -20.691 1.00 49.88 198 ASN A C 1
ATOM 1569 O O . ASN A 1 198 ? 39.633 15.404 -20.742 1.00 49.88 198 ASN A O 1
ATOM 1573 N N . PRO A 1 199 ? 40.479 17.334 -21.575 1.00 58.03 199 PRO A N 1
ATOM 1574 C CA . PRO A 1 199 ? 41.280 16.718 -22.636 1.00 58.03 199 PRO A CA 1
ATOM 1575 C C . PRO A 1 199 ? 42.438 15.858 -22.113 1.00 58.03 199 PRO A C 1
ATOM 1577 O O . PRO A 1 199 ? 42.953 16.144 -21.006 1.00 58.03 199 PRO A O 1
#